Protein AF-T1EC90-F1 (afdb_monomer_lite)

Sequence (276 aa):
MIYFMTIMCMVMCISSFLGFLNCTGPAGARGPAGPSGASGPPGSRGPRGERGLCGGQLSDKQFYKIELLLNGSHFNLISAYWANKREFELQEAKFNKDIPFEYNEKFKKEFEGDLKKTDIYASLDHNEMYVMKLKYIIDTLLEVGGDDNIESAFNLLKVLKLSGGLVRSVIIAVDNNACGLLLLTEGDVNKLSLLISNMLFVRGDLIGHIQAVLDEAAGFDKKDIVKIKGKLKLITAKGGRIHNKIAKKSGNKSLQSLCDSINRIIEKTLIWSRFL

Structure (mmCIF, N/CA/C/O backbone):
data_AF-T1EC90-F1
#
_entry.id   AF-T1EC90-F1
#
loop_
_atom_site.group_PDB
_atom_site.id
_atom_site.type_symbol
_atom_site.label_atom_id
_atom_site.label_alt_id
_atom_site.label_comp_id
_atom_site.label_asym_id
_atom_site.label_entity_id
_atom_site.label_seq_id
_atom_site.pdbx_PDB_ins_code
_atom_site.Cartn_x
_atom_site.Cartn_y
_atom_site.Cartn_z
_atom_site.occupancy
_atom_site.B_iso_or_equiv
_atom_site.auth_seq_id
_atom_site.auth_comp_id
_atom_site.auth_asym_id
_atom_site.auth_atom_id
_atom_site.pdbx_PDB_model_num
ATOM 1 N N . MET A 1 1 ? 50.974 71.921 34.908 1.00 57.66 1 MET A N 1
ATOM 2 C CA . MET A 1 1 ? 50.237 72.950 34.133 1.00 57.66 1 MET A CA 1
ATOM 3 C C . MET A 1 1 ? 51.028 74.234 33.837 1.00 57.66 1 MET A C 1
ATOM 5 O O . MET A 1 1 ? 50.462 75.147 33.263 1.00 57.66 1 MET A O 1
ATOM 9 N N . ILE A 1 2 ? 52.340 74.289 34.105 1.00 50.53 2 ILE A N 1
ATOM 10 C CA . ILE A 1 2 ? 53.230 75.406 33.706 1.00 50.53 2 ILE A CA 1
ATOM 11 C C . ILE A 1 2 ? 54.134 75.010 32.511 1.00 50.53 2 ILE A C 1
ATOM 13 O O . ILE A 1 2 ? 54.803 75.839 31.914 1.00 50.53 2 ILE A O 1
ATOM 17 N N . TYR A 1 3 ? 54.083 73.743 32.085 1.00 45.44 3 TYR A N 1
ATOM 18 C CA . TYR A 1 3 ? 54.888 73.200 30.983 1.00 45.44 3 TYR A CA 1
ATOM 19 C C . TYR A 1 3 ? 54.198 73.242 29.604 1.00 45.44 3 TYR A C 1
ATOM 21 O O . TYR A 1 3 ? 54.848 73.020 28.592 1.00 45.44 3 TYR A O 1
ATOM 29 N N . PHE A 1 4 ? 52.889 73.517 29.542 1.00 46.03 4 PHE A N 1
ATOM 30 C CA . PHE A 1 4 ? 52.102 73.398 28.301 1.00 46.03 4 PHE A CA 1
ATOM 31 C C . PHE A 1 4 ? 51.774 74.750 27.639 1.00 46.03 4 PHE A C 1
ATOM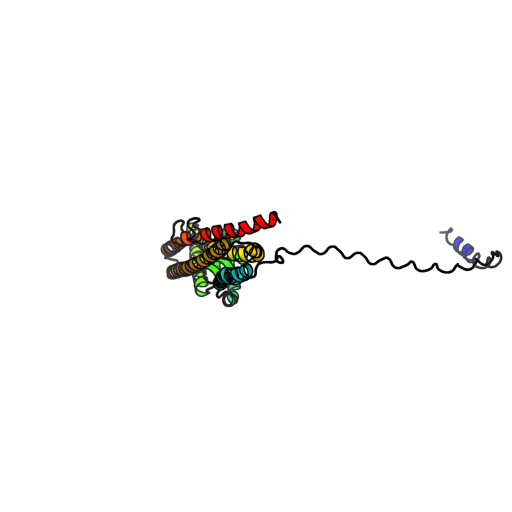 33 O O . PHE A 1 4 ? 51.482 74.792 26.451 1.00 46.03 4 PHE A O 1
ATOM 40 N N . MET A 1 5 ? 51.872 75.870 28.366 1.00 55.75 5 MET A N 1
ATOM 41 C CA . MET A 1 5 ? 51.508 77.201 27.846 1.00 55.75 5 MET A CA 1
ATOM 42 C C . MET A 1 5 ? 52.715 78.013 27.342 1.00 55.75 5 MET A C 1
ATOM 44 O O . MET A 1 5 ? 52.557 78.912 26.525 1.00 55.75 5 MET A O 1
ATOM 48 N N . THR A 1 6 ? 53.935 77.649 27.746 1.00 53.31 6 THR A N 1
ATOM 49 C CA . THR A 1 6 ? 55.182 78.294 27.290 1.00 53.31 6 THR A CA 1
ATOM 50 C C . THR A 1 6 ? 55.728 77.669 25.998 1.00 53.31 6 THR A C 1
ATOM 52 O O . THR A 1 6 ? 56.393 78.344 25.219 1.00 53.31 6 THR A O 1
ATOM 55 N N . ILE A 1 7 ? 55.389 76.402 25.718 1.00 49.25 7 ILE A N 1
ATOM 56 C CA . ILE A 1 7 ? 55.771 75.698 24.478 1.00 49.25 7 ILE A CA 1
ATOM 57 C C . ILE A 1 7 ? 54.920 76.173 23.290 1.00 49.25 7 ILE A C 1
ATOM 59 O O . ILE A 1 7 ? 55.428 76.321 22.182 1.00 49.25 7 ILE A O 1
ATOM 63 N N . MET A 1 8 ? 53.649 76.511 23.522 1.00 54.03 8 MET A N 1
ATOM 64 C CA . MET A 1 8 ? 52.735 76.922 22.449 1.00 54.03 8 MET A CA 1
ATOM 65 C C . MET A 1 8 ? 53.047 78.317 21.875 1.00 54.03 8 MET A C 1
ATOM 67 O O . MET A 1 8 ? 52.774 78.559 20.704 1.00 54.03 8 MET A O 1
ATOM 71 N N . CYS A 1 9 ? 53.712 79.203 22.630 1.00 53.50 9 CYS A N 1
ATOM 72 C CA . CYS A 1 9 ? 54.139 80.518 22.127 1.00 53.50 9 CYS A CA 1
ATOM 73 C C . CYS A 1 9 ? 55.519 80.513 21.442 1.00 53.50 9 CYS A C 1
ATOM 75 O O . CYS A 1 9 ? 55.771 81.361 20.591 1.00 53.50 9 CYS A O 1
ATOM 77 N N . MET A 1 10 ? 56.402 79.551 21.739 1.00 55.88 10 MET A N 1
ATOM 78 C CA . MET A 1 10 ? 57.700 79.429 21.050 1.00 55.88 10 MET A CA 1
ATOM 79 C C . MET A 1 10 ? 57.588 78.686 19.705 1.00 55.88 10 MET A C 1
ATOM 81 O O . MET A 1 10 ? 58.393 78.902 18.802 1.00 55.88 10 MET A O 1
ATOM 85 N N . VAL A 1 11 ? 56.545 77.867 19.537 1.00 53.59 11 VAL A N 1
ATOM 86 C CA . VAL A 1 11 ? 56.245 77.126 18.298 1.00 53.59 11 VAL A CA 1
ATOM 87 C C . VAL A 1 11 ? 55.474 77.981 17.271 1.00 53.59 11 VAL A C 1
ATOM 89 O O . VAL A 1 11 ? 55.522 77.702 16.074 1.00 53.59 11 VAL A O 1
ATOM 92 N N . MET A 1 12 ? 54.847 79.086 17.691 1.00 56.69 12 MET A N 1
ATOM 93 C CA . MET A 1 12 ? 54.126 80.010 16.795 1.00 56.69 12 MET A CA 1
ATOM 94 C C . MET A 1 12 ? 54.981 81.139 16.183 1.00 56.69 12 MET A C 1
ATOM 96 O O . MET A 1 12 ? 54.505 81.821 15.282 1.00 56.69 12 MET A O 1
ATOM 100 N N . CYS A 1 13 ? 56.237 81.326 16.612 1.00 48.34 13 CYS A N 1
ATOM 101 C CA . CYS A 1 13 ? 57.135 82.360 16.061 1.00 48.34 13 CYS A CA 1
ATOM 102 C C . CYS A 1 13 ? 58.286 81.807 15.199 1.00 48.34 13 CYS A C 1
ATOM 104 O O . CYS A 1 13 ? 58.945 82.568 14.495 1.00 48.34 13 CYS A O 1
ATOM 106 N N . ILE A 1 14 ? 58.508 80.488 15.193 1.00 52.56 14 ILE A N 1
ATOM 107 C CA . ILE A 1 14 ? 59.472 79.820 14.293 1.00 52.56 14 ILE A CA 1
ATOM 108 C C . ILE A 1 14 ? 58.826 79.515 12.919 1.00 52.56 14 ILE A C 1
ATOM 110 O O . ILE A 1 14 ? 59.517 79.263 11.936 1.00 52.56 14 ILE A O 1
ATOM 114 N N . SER A 1 15 ? 57.499 79.644 12.813 1.00 52.50 15 SER A N 1
ATOM 115 C CA . SER A 1 15 ? 56.684 79.383 11.617 1.00 52.50 15 SER A CA 1
ATOM 116 C C . SER A 1 15 ? 56.649 80.506 10.567 1.00 52.50 15 SER A C 1
ATOM 118 O O . SER A 1 15 ? 55.970 80.339 9.558 1.00 52.50 15 SER A O 1
ATOM 120 N N . SER A 1 16 ? 57.414 81.597 10.720 1.00 53.50 16 SER A N 1
ATOM 121 C CA . SER A 1 16 ? 57.347 82.729 9.770 1.00 53.50 16 SER A CA 1
ATOM 122 C C . SER A 1 16 ? 58.688 83.289 9.272 1.00 53.50 16 SER A C 1
ATOM 124 O O . SER A 1 16 ? 58.667 84.280 8.548 1.00 53.50 16 SER A O 1
ATOM 126 N N . PHE A 1 17 ? 59.850 82.696 9.595 1.00 46.88 17 PHE A N 1
ATOM 127 C CA . PHE A 1 17 ? 61.151 83.292 9.211 1.00 46.88 17 PHE A CA 1
ATOM 128 C C . PHE A 1 17 ? 62.229 82.357 8.626 1.00 46.88 17 PHE A C 1
ATOM 130 O O . PHE A 1 17 ? 63.318 82.829 8.318 1.00 46.88 17 PHE A O 1
ATOM 137 N N . LEU A 1 18 ? 61.941 81.076 8.359 1.00 44.00 18 LEU A N 1
ATOM 138 C CA . LEU A 1 18 ? 62.824 80.200 7.556 1.00 44.00 18 LEU A CA 1
ATOM 139 C C . LEU A 1 18 ? 62.278 79.973 6.131 1.00 44.00 18 LEU A C 1
ATOM 141 O O . LEU A 1 18 ? 62.328 78.879 5.577 1.00 44.00 18 LEU A O 1
ATOM 145 N N . GLY A 1 19 ? 61.726 81.039 5.546 1.00 55.31 19 GLY A N 1
ATOM 146 C CA . GLY A 1 19 ? 61.217 81.084 4.173 1.00 55.31 19 GLY A CA 1
ATOM 147 C C . GLY A 1 19 ? 62.256 81.438 3.103 1.00 55.31 19 GLY A C 1
ATOM 148 O O . GLY A 1 19 ? 61.896 81.496 1.936 1.00 55.31 19 GLY A O 1
ATOM 149 N N . PHE A 1 20 ? 63.527 81.672 3.438 1.00 50.09 20 PHE A N 1
ATOM 150 C CA . PHE A 1 20 ? 64.560 81.991 2.448 1.00 50.09 20 PHE A CA 1
ATOM 151 C C . PHE A 1 20 ? 65.919 81.439 2.895 1.00 50.09 20 PHE A C 1
ATOM 153 O O . PHE A 1 20 ? 66.342 81.738 4.005 1.00 50.09 20 PHE A O 1
ATOM 160 N N . LEU A 1 21 ? 66.593 80.706 1.993 1.00 44.06 21 LEU A N 1
ATOM 161 C CA . LEU A 1 21 ? 67.972 80.163 2.045 1.00 44.06 21 LEU A CA 1
ATOM 162 C C . LEU A 1 21 ? 68.093 78.649 2.306 1.00 44.06 21 LEU A C 1
ATOM 164 O O . LEU A 1 21 ? 68.551 78.218 3.357 1.00 44.06 21 LEU A O 1
ATOM 168 N N . ASN A 1 22 ? 67.768 77.842 1.290 1.00 39.97 22 ASN A N 1
ATOM 169 C CA . ASN A 1 22 ? 68.692 76.801 0.815 1.00 39.97 22 ASN A CA 1
ATOM 170 C C . ASN A 1 22 ? 68.273 76.291 -0.572 1.00 39.97 22 ASN A C 1
ATOM 172 O O . ASN A 1 22 ? 67.450 75.391 -0.721 1.00 39.97 22 ASN A O 1
ATOM 176 N N . CYS A 1 23 ? 68.865 76.904 -1.598 1.00 45.94 23 CYS A N 1
ATOM 177 C CA . CYS A 1 23 ? 68.823 76.454 -2.982 1.00 45.94 23 CYS A CA 1
ATOM 178 C C . CYS A 1 23 ? 69.345 75.014 -3.103 1.00 45.94 23 CYS A C 1
ATOM 180 O O . CYS A 1 23 ? 70.505 74.738 -2.813 1.00 45.94 23 CYS A O 1
ATOM 182 N N . THR A 1 24 ? 68.512 74.114 -3.616 1.00 47.97 24 THR A N 1
ATOM 183 C CA . THR A 1 24 ? 68.941 72.877 -4.284 1.00 47.97 24 THR A CA 1
ATOM 184 C C . THR A 1 24 ? 68.250 72.848 -5.646 1.00 47.97 24 THR A C 1
ATOM 186 O O . THR A 1 24 ? 67.077 73.201 -5.751 1.00 47.97 24 THR A O 1
ATOM 189 N N . GLY A 1 25 ? 69.015 72.563 -6.704 1.00 49.66 25 GLY A N 1
ATOM 190 C CA . GLY A 1 25 ? 68.590 72.734 -8.098 1.00 49.66 25 GLY A CA 1
ATOM 191 C C . GLY A 1 25 ? 67.354 71.908 -8.481 1.00 49.66 25 GLY A C 1
ATOM 192 O O . GLY A 1 25 ? 66.998 70.968 -7.768 1.00 49.66 25 GLY A O 1
ATOM 193 N N . PRO A 1 26 ? 66.687 72.243 -9.601 1.00 55.72 26 PRO A N 1
ATOM 194 C CA . PRO A 1 26 ? 65.496 71.527 -10.038 1.00 55.72 26 PRO A CA 1
ATOM 195 C C . PRO A 1 26 ? 65.798 70.033 -10.182 1.00 55.72 26 PRO A C 1
ATOM 197 O O . PRO A 1 26 ? 66.770 69.642 -10.830 1.00 55.72 26 PRO A O 1
ATOM 200 N N . ALA A 1 27 ? 64.952 69.196 -9.579 1.00 49.91 27 ALA A N 1
ATOM 201 C CA . ALA A 1 27 ? 64.960 67.766 -9.840 1.00 49.91 27 ALA A CA 1
ATOM 202 C C . ALA A 1 27 ? 64.748 67.541 -11.346 1.00 49.91 27 ALA A C 1
ATOM 204 O O . ALA A 1 27 ? 63.852 68.139 -11.946 1.00 49.91 27 ALA A O 1
ATOM 205 N N . GLY A 1 28 ? 65.594 66.707 -11.957 1.00 53.69 28 GLY A N 1
ATOM 206 C CA . GLY A 1 28 ? 65.493 66.373 -13.376 1.00 53.69 28 GLY A CA 1
ATOM 207 C C . GLY A 1 28 ? 64.098 65.858 -13.736 1.00 53.69 28 GLY A C 1
ATOM 208 O O . GLY A 1 28 ? 63.433 65.215 -12.921 1.00 53.69 28 GLY A O 1
ATOM 209 N N . ALA A 1 29 ? 63.647 66.161 -14.955 1.00 54.62 29 ALA A N 1
ATOM 210 C CA . ALA A 1 29 ? 62.349 65.726 -15.456 1.00 54.62 29 ALA A CA 1
ATOM 211 C C . ALA A 1 29 ? 62.152 64.216 -15.235 1.00 54.62 29 ALA A C 1
ATOM 213 O O . ALA A 1 29 ? 63.042 63.409 -15.515 1.00 54.62 29 ALA A O 1
ATOM 214 N N . ARG A 1 30 ? 60.973 63.830 -14.736 1.00 56.91 30 ARG A N 1
ATOM 215 C CA . ARG A 1 30 ? 60.578 62.423 -14.619 1.00 56.91 30 ARG A CA 1
ATOM 216 C C . ARG A 1 30 ? 60.672 61.788 -16.009 1.00 56.91 30 ARG A C 1
ATOM 218 O O . ARG A 1 30 ? 60.047 62.287 -16.942 1.00 56.91 30 ARG A O 1
ATOM 225 N N . GLY A 1 31 ? 61.456 60.716 -16.145 1.00 65.19 31 GLY A N 1
ATOM 226 C CA . GLY A 1 31 ? 61.563 59.978 -17.405 1.00 65.19 31 GLY A CA 1
ATOM 227 C C . GLY A 1 31 ? 60.181 59.529 -17.908 1.00 65.19 31 GLY A C 1
ATOM 228 O O . GLY A 1 31 ? 59.275 59.339 -17.087 1.00 65.19 31 GLY A O 1
ATOM 229 N N . PRO A 1 32 ? 59.990 59.383 -19.233 1.00 67.94 32 PRO A N 1
ATOM 230 C CA . PRO A 1 32 ? 58.710 58.970 -19.799 1.00 67.94 32 PRO A CA 1
ATOM 231 C C . PRO A 1 32 ? 58.249 57.648 -19.176 1.00 67.94 32 PRO A C 1
ATOM 233 O O . PRO A 1 32 ? 59.065 56.786 -18.842 1.00 67.94 32 PRO A O 1
ATOM 236 N N . ALA A 1 33 ? 56.935 57.494 -19.001 1.00 64.06 33 ALA A N 1
ATOM 237 C CA . ALA A 1 33 ? 56.364 56.230 -18.553 1.00 64.06 33 ALA A CA 1
ATOM 238 C C . ALA A 1 33 ? 56.808 55.107 -19.506 1.00 64.06 33 ALA A C 1
ATOM 240 O O . ALA A 1 33 ? 56.728 55.263 -20.725 1.00 64.06 33 ALA A O 1
ATOM 241 N N . GLY A 1 34 ? 57.300 53.995 -18.950 1.00 69.25 34 GLY A N 1
ATOM 242 C CA . GLY A 1 34 ? 57.658 52.825 -19.750 1.00 69.25 34 GLY A CA 1
ATOM 243 C C . GLY A 1 34 ? 56.447 52.317 -20.546 1.00 69.25 34 GLY A C 1
ATOM 244 O O . GLY A 1 34 ? 55.313 52.475 -20.083 1.00 69.25 34 GLY A O 1
ATOM 245 N N . PRO A 1 35 ? 56.654 51.732 -21.738 1.00 70.06 35 PRO A N 1
ATOM 246 C CA . PRO A 1 35 ? 55.559 51.227 -22.558 1.00 70.06 35 PRO A CA 1
ATOM 247 C C . PRO A 1 35 ? 54.737 50.188 -21.784 1.00 70.06 35 PRO A C 1
ATOM 249 O O . PRO A 1 35 ? 55.284 49.396 -21.014 1.00 70.06 35 PRO A O 1
ATOM 252 N N . SER A 1 36 ? 53.417 50.192 -21.984 1.00 68.88 36 SER A N 1
ATOM 253 C CA . SER A 1 36 ? 52.530 49.181 -21.406 1.00 68.88 36 SER A CA 1
ATOM 254 C C . SER A 1 36 ? 52.994 47.781 -21.818 1.00 68.88 36 SER A C 1
ATOM 256 O O . SER A 1 36 ? 53.255 47.533 -22.995 1.00 68.88 36 SER A O 1
ATOM 258 N N . GLY A 1 37 ? 53.108 46.869 -20.847 1.00 69.31 37 GLY A N 1
ATOM 259 C CA . GLY A 1 37 ? 53.470 45.478 -21.117 1.00 69.31 37 GLY A CA 1
ATOM 260 C C . GLY A 1 37 ? 52.480 44.828 -22.085 1.00 69.31 37 GLY A C 1
ATOM 261 O O . GLY A 1 37 ? 51.276 45.074 -22.000 1.00 69.31 37 GLY A O 1
ATOM 262 N N . ALA A 1 38 ? 52.990 44.019 -23.016 1.00 67.06 38 ALA A N 1
ATOM 263 C CA . ALA A 1 38 ? 52.163 43.308 -23.985 1.00 67.06 38 ALA A CA 1
ATOM 264 C C . ALA A 1 38 ? 51.107 42.443 -23.275 1.00 67.06 38 ALA A C 1
ATOM 266 O O . ALA A 1 38 ? 51.391 41.814 -22.253 1.00 67.06 38 ALA A O 1
ATOM 267 N N . SER A 1 39 ? 49.888 42.415 -23.816 1.00 70.88 39 SER A N 1
ATOM 268 C CA . SER A 1 39 ? 48.811 41.562 -23.312 1.00 70.88 39 SER A CA 1
ATOM 269 C C . SER A 1 39 ? 49.271 40.101 -23.272 1.00 70.88 39 SER A C 1
ATOM 271 O O . SER A 1 39 ? 49.851 39.608 -24.240 1.00 70.88 39 SER A O 1
ATOM 273 N N . GLY A 1 40 ? 49.028 39.413 -22.152 1.00 69.44 40 GLY A N 1
ATOM 274 C CA . GLY A 1 40 ? 49.365 37.994 -22.020 1.00 69.44 40 GLY A CA 1
ATOM 275 C C . GLY A 1 40 ? 48.656 37.143 -23.084 1.00 69.44 40 GLY A C 1
ATOM 276 O O . GLY A 1 40 ? 47.576 37.524 -23.547 1.00 69.44 40 GLY A O 1
ATOM 277 N N . PRO A 1 41 ? 49.238 36.004 -23.498 1.00 67.25 41 PRO A N 1
ATOM 278 C CA . PRO A 1 41 ? 48.619 35.139 -24.494 1.00 67.25 41 PRO A CA 1
ATOM 279 C C . PRO A 1 41 ? 47.242 34.645 -24.011 1.00 67.25 41 PRO A C 1
ATOM 281 O O . PRO A 1 41 ? 47.049 34.456 -22.805 1.00 67.25 41 PRO A O 1
ATOM 284 N N . PRO A 1 42 ? 46.279 34.409 -24.923 1.00 71.88 42 PRO A N 1
ATOM 285 C CA . PRO A 1 42 ? 44.993 33.821 -24.567 1.00 71.88 42 PRO A CA 1
ATOM 286 C C . PRO A 1 42 ? 45.187 32.501 -23.812 1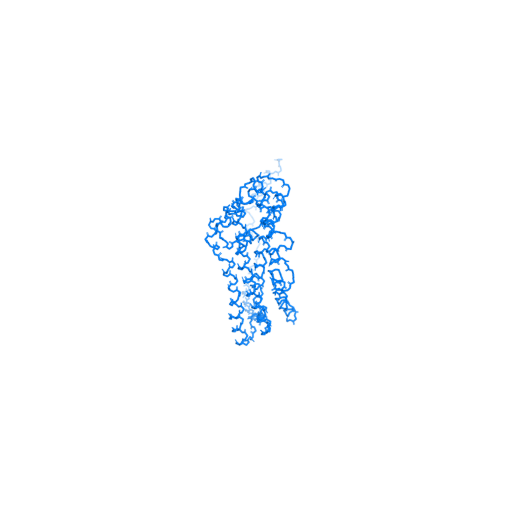.00 71.88 42 PRO A C 1
ATOM 288 O O . PRO A 1 42 ? 45.957 31.643 -24.248 1.00 71.88 42 PRO A O 1
ATOM 291 N N . GLY A 1 43 ? 44.487 32.331 -22.687 1.00 64.31 43 GLY A N 1
ATOM 292 C CA . GLY A 1 43 ? 44.531 31.088 -21.916 1.00 64.31 43 GLY A CA 1
ATOM 293 C C . GLY A 1 43 ? 44.104 29.889 -22.768 1.00 64.31 43 GLY A C 1
ATOM 294 O O . GLY A 1 43 ? 43.158 29.977 -23.553 1.00 64.31 43 GLY A O 1
ATOM 295 N N . SER A 1 44 ? 44.799 28.759 -22.623 1.00 64.88 44 SER A N 1
ATOM 296 C CA . SER A 1 44 ? 44.437 27.513 -23.303 1.00 64.88 44 SER A CA 1
ATOM 297 C C . SER A 1 44 ? 42.994 27.125 -22.980 1.00 64.88 44 SER A C 1
ATOM 299 O O . SER A 1 44 ? 42.588 27.142 -21.816 1.00 64.88 44 SER A O 1
ATOM 301 N N . ARG A 1 45 ? 42.223 26.737 -24.001 1.00 69.00 45 ARG A N 1
ATOM 302 C CA . ARG A 1 45 ? 40.876 26.184 -23.820 1.00 69.00 45 ARG A CA 1
ATOM 303 C C . ARG A 1 45 ? 40.965 24.990 -22.862 1.00 69.00 45 ARG A C 1
ATOM 305 O O . ARG A 1 45 ? 41.770 24.092 -23.097 1.00 69.00 45 ARG A O 1
ATOM 312 N N . GLY A 1 46 ? 40.169 24.999 -21.789 1.00 59.91 46 GLY A N 1
ATOM 313 C CA . GLY A 1 46 ? 40.126 23.887 -20.835 1.00 59.91 46 GLY A CA 1
ATOM 314 C C . GLY A 1 46 ? 39.808 22.555 -21.533 1.00 59.91 46 GLY A C 1
ATOM 315 O O . GLY A 1 46 ? 39.212 22.567 -22.619 1.00 59.91 46 GLY A O 1
ATOM 316 N N . PRO A 1 47 ? 40.203 21.408 -20.950 1.00 64.50 47 PRO A N 1
ATOM 317 C CA . PRO A 1 47 ? 39.884 20.105 -21.517 1.00 64.50 47 PRO A CA 1
ATOM 318 C C . PRO A 1 47 ? 38.375 19.990 -21.750 1.00 64.50 47 PRO A C 1
ATOM 320 O O . PRO A 1 47 ? 37.561 20.504 -20.979 1.00 64.50 47 PRO A O 1
ATOM 323 N N . ARG A 1 48 ? 37.993 19.335 -22.851 1.00 63.69 48 ARG A N 1
ATOM 324 C CA . ARG A 1 48 ? 36.589 19.017 -23.122 1.00 63.69 48 ARG A CA 1
ATOM 325 C C . ARG A 1 48 ? 36.059 18.217 -21.930 1.00 63.69 48 ARG A C 1
ATOM 327 O O . ARG A 1 48 ? 36.667 17.211 -21.581 1.00 63.69 48 ARG A O 1
ATOM 334 N N . GLY A 1 49 ? 34.958 18.669 -21.326 1.00 53.97 49 GLY A N 1
ATOM 335 C CA . GLY A 1 49 ? 34.311 17.934 -20.239 1.00 53.97 49 GLY A CA 1
ATOM 336 C C . GLY A 1 49 ? 34.020 16.492 -20.657 1.00 53.97 49 GLY A C 1
ATOM 337 O O . GLY A 1 49 ? 33.700 16.238 -21.825 1.00 53.97 49 GLY A O 1
ATOM 338 N N . GLU A 1 50 ? 34.172 15.555 -19.724 1.00 46.06 50 GLU A N 1
ATOM 339 C CA . GLU A 1 50 ? 33.841 14.150 -19.950 1.00 46.06 50 GLU A CA 1
ATOM 340 C C . GLU A 1 50 ? 32.401 14.021 -20.470 1.00 46.06 50 GLU A C 1
ATOM 342 O O . GLU A 1 50 ? 31.494 14.752 -20.061 1.00 46.06 50 GLU A O 1
ATOM 347 N N . ARG A 1 51 ? 32.182 13.112 -21.427 1.00 49.91 51 ARG A N 1
ATOM 348 C CA . ARG A 1 51 ? 30.830 12.803 -21.910 1.00 49.91 51 ARG A CA 1
ATOM 349 C C . ARG A 1 51 ? 30.035 12.231 -20.736 1.00 49.91 51 ARG A C 1
ATOM 351 O O . ARG A 1 51 ? 30.458 11.240 -20.154 1.00 49.91 51 ARG A O 1
ATOM 358 N N . GLY A 1 52 ? 28.875 12.811 -20.427 1.00 47.69 52 GLY A N 1
ATOM 359 C CA . GLY A 1 52 ? 27.953 12.207 -19.464 1.00 47.69 52 GLY A CA 1
ATOM 360 C C . GLY A 1 52 ? 27.539 10.799 -19.910 1.00 47.69 52 GLY A C 1
ATOM 361 O O . GLY A 1 52 ? 27.372 10.557 -21.107 1.00 47.69 52 GLY A O 1
ATOM 362 N N . LEU A 1 53 ? 27.350 9.884 -18.954 1.00 51.50 53 LEU A N 1
ATOM 363 C CA . LEU A 1 53 ? 26.970 8.476 -19.179 1.00 51.50 53 LEU A CA 1
ATOM 364 C C . LEU A 1 53 ? 25.759 8.295 -20.118 1.00 51.50 53 LEU A C 1
ATOM 366 O O . LEU A 1 53 ? 25.686 7.302 -20.832 1.00 51.50 53 LEU A O 1
ATOM 370 N N . CYS A 1 54 ? 24.845 9.271 -20.182 1.00 55.22 54 CYS A N 1
ATOM 371 C CA . CYS A 1 54 ? 23.658 9.225 -21.045 1.00 55.22 54 CYS A CA 1
ATOM 372 C C . CYS A 1 54 ? 23.902 9.779 -22.477 1.00 55.22 54 CYS A C 1
ATOM 374 O O . CYS A 1 54 ? 22.951 9.982 -23.222 1.00 55.22 54 CYS A O 1
ATOM 376 N N . GLY A 1 55 ? 25.158 10.045 -22.871 1.00 47.09 55 GLY A N 1
ATOM 377 C CA . GLY A 1 55 ? 25.555 10.583 -24.186 1.00 47.09 55 GLY A CA 1
ATOM 378 C C . GLY A 1 55 ? 26.390 9.633 -25.061 1.00 47.09 55 GLY A C 1
ATOM 379 O O . GLY A 1 55 ? 27.038 10.081 -26.012 1.00 47.09 55 GLY A O 1
ATOM 380 N N . GLY A 1 56 ? 26.447 8.342 -24.718 1.00 56.12 56 GLY A N 1
ATOM 381 C CA . GLY A 1 56 ? 27.030 7.304 -25.576 1.00 56.12 56 GLY A CA 1
ATOM 382 C C . GLY A 1 56 ? 26.107 6.964 -26.751 1.00 56.12 56 GLY A C 1
ATOM 383 O O . GLY A 1 56 ? 24.892 7.073 -26.620 1.00 56.12 56 GLY A O 1
ATOM 384 N N . GLN A 1 57 ? 26.672 6.561 -27.897 1.00 54.59 57 GLN A N 1
ATOM 385 C CA . GLN A 1 57 ? 25.914 6.087 -29.067 1.00 54.59 57 GLN A CA 1
ATOM 386 C C . GLN A 1 57 ? 25.128 4.815 -28.709 1.00 54.59 57 GLN A C 1
ATOM 388 O O . GLN A 1 57 ? 25.610 3.699 -28.888 1.00 54.59 57 GLN A O 1
ATOM 393 N N . LEU A 1 58 ? 23.921 4.988 -28.174 1.00 58.28 58 LEU A N 1
ATOM 394 C CA . LEU A 1 58 ? 22.917 3.935 -28.099 1.00 58.28 58 LEU A CA 1
ATOM 395 C C . LEU A 1 58 ? 22.464 3.626 -29.523 1.00 58.28 58 LEU A C 1
ATOM 397 O O . LEU A 1 58 ? 22.286 4.532 -30.335 1.00 58.28 58 LEU A O 1
ATOM 401 N N . SER A 1 59 ? 22.281 2.346 -29.840 1.00 63.03 59 SER A N 1
ATOM 402 C CA . SER A 1 59 ? 21.631 1.996 -31.106 1.00 63.03 59 SER A CA 1
ATOM 403 C C . SER A 1 59 ? 20.170 2.460 -31.080 1.00 63.03 59 SER A C 1
ATOM 405 O O . SER A 1 59 ? 19.512 2.332 -30.044 1.00 63.03 59 SER A O 1
ATOM 407 N N . ASP A 1 60 ? 19.626 2.910 -32.214 1.00 65.38 60 ASP A N 1
ATOM 408 C CA . ASP A 1 60 ? 18.209 3.307 -32.334 1.00 65.38 60 ASP A CA 1
ATOM 409 C C . ASP A 1 60 ? 17.253 2.212 -31.814 1.00 65.38 60 ASP A C 1
ATOM 411 O O . ASP A 1 60 ? 16.210 2.486 -31.220 1.00 65.38 60 ASP A O 1
ATOM 415 N N . LYS A 1 61 ? 17.663 0.942 -31.948 1.00 62.72 61 LYS A N 1
ATOM 416 C CA . LYS A 1 61 ? 16.942 -0.236 -31.449 1.00 62.72 61 LYS A CA 1
ATOM 417 C C . LYS A 1 61 ? 16.892 -0.327 -29.914 1.00 62.72 61 LYS A C 1
ATOM 419 O O . LYS A 1 61 ? 15.892 -0.799 -29.373 1.00 62.72 61 LYS A O 1
ATOM 424 N N . GLN A 1 62 ? 17.946 0.087 -29.207 1.00 62.81 62 GLN A N 1
ATOM 425 C CA . GLN A 1 62 ? 17.974 0.113 -27.736 1.00 62.81 62 GLN A CA 1
ATOM 426 C C . GLN A 1 62 ? 17.108 1.245 -27.182 1.00 62.81 62 GLN A C 1
ATOM 428 O O . GLN A 1 62 ? 16.351 1.027 -26.236 1.00 62.81 62 GLN A O 1
ATOM 433 N N . PHE A 1 63 ? 17.174 2.419 -27.812 1.00 66.62 63 PHE A N 1
ATOM 434 C CA . PHE A 1 63 ? 16.407 3.596 -27.414 1.00 66.62 63 PHE A CA 1
ATOM 435 C C . PHE A 1 63 ? 14.893 3.357 -27.548 1.00 66.62 63 PHE A C 1
ATOM 437 O O . PHE A 1 63 ? 14.161 3.424 -26.560 1.00 66.62 63 PHE A O 1
ATOM 444 N N . TYR A 1 64 ? 14.443 2.918 -28.730 1.00 64.06 64 TYR A N 1
ATOM 445 C CA . TYR A 1 64 ? 13.028 2.663 -29.034 1.00 64.06 64 TYR A CA 1
ATOM 446 C C . TYR A 1 64 ? 12.370 1.635 -28.094 1.00 64.06 64 TYR A C 1
ATOM 448 O O . TYR A 1 64 ? 11.190 1.726 -27.761 1.00 64.06 64 TYR A O 1
ATOM 456 N N . LYS A 1 65 ? 13.129 0.636 -27.628 1.00 62.44 65 LYS A N 1
ATOM 457 C CA . LYS A 1 65 ? 12.586 -0.468 -26.828 1.00 62.44 65 LYS A CA 1
ATOM 458 C C . LYS A 1 65 ? 12.353 -0.103 -25.359 1.00 62.44 65 LYS A C 1
ATOM 460 O O . LYS A 1 65 ? 11.351 -0.528 -24.780 1.00 62.44 65 LYS A O 1
ATOM 465 N N . ILE A 1 66 ? 13.260 0.662 -24.756 1.00 67.12 66 ILE A N 1
ATOM 466 C CA . ILE A 1 66 ? 13.093 1.169 -23.386 1.00 67.12 66 ILE A CA 1
ATOM 467 C C . ILE A 1 66 ? 11.970 2.201 -23.355 1.00 67.12 66 ILE A C 1
ATOM 469 O O . ILE A 1 66 ? 11.121 2.157 -22.463 1.00 67.12 66 ILE A O 1
ATOM 473 N N . GLU A 1 67 ? 11.911 3.043 -24.386 1.00 66.81 67 GLU A N 1
ATOM 474 C CA . GLU A 1 67 ? 10.918 4.102 -24.495 1.00 66.81 67 GLU A CA 1
ATOM 475 C C . GLU A 1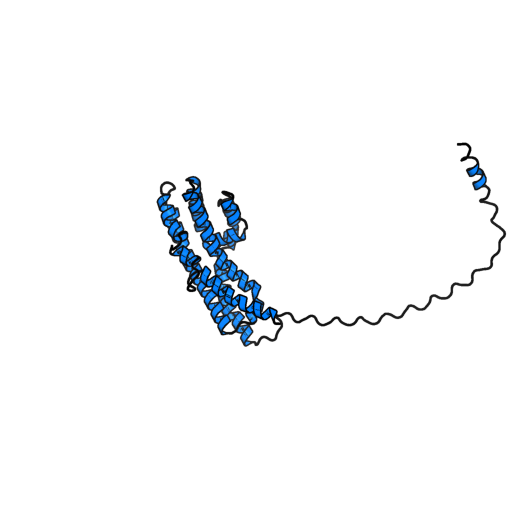 67 ? 9.483 3.598 -24.690 1.00 66.81 67 GLU A C 1
ATOM 477 O O . GLU A 1 67 ? 8.543 4.258 -24.259 1.00 66.81 67 GLU A O 1
ATOM 482 N N . LEU A 1 68 ? 9.289 2.407 -25.264 1.00 67.88 68 LEU A N 1
ATOM 483 C CA . LEU A 1 68 ? 7.949 1.839 -25.441 1.00 67.88 68 LEU A CA 1
ATOM 484 C C . LEU A 1 68 ? 7.569 0.814 -24.370 1.00 67.88 68 LEU A C 1
ATOM 486 O O . LEU A 1 68 ? 6.508 0.932 -23.759 1.00 67.88 68 LEU A O 1
ATOM 490 N N . LEU A 1 69 ? 8.402 -0.203 -24.122 1.00 72.19 69 LEU A N 1
ATOM 491 C CA . LEU A 1 69 ? 8.007 -1.331 -23.266 1.00 72.19 69 LEU A CA 1
ATOM 492 C C . LEU A 1 69 ? 8.164 -1.015 -21.779 1.00 72.19 69 LEU A C 1
ATOM 494 O O . LEU A 1 69 ? 7.231 -1.196 -20.991 1.00 72.19 69 LEU A O 1
ATOM 498 N N . LEU A 1 70 ? 9.349 -0.552 -21.383 1.00 80.12 70 LEU A N 1
ATOM 499 C CA . LEU A 1 70 ? 9.628 -0.273 -19.981 1.00 80.12 70 LEU A CA 1
ATOM 500 C C . LEU A 1 70 ? 8.878 0.978 -19.531 1.00 80.12 70 LEU A C 1
ATOM 502 O O . LEU A 1 70 ? 8.109 0.899 -18.571 1.00 80.12 70 LEU A O 1
ATOM 506 N N . ASN A 1 71 ? 9.007 2.074 -20.282 1.00 82.56 71 ASN A N 1
ATOM 507 C CA . ASN A 1 71 ? 8.294 3.315 -19.996 1.00 82.56 71 ASN A CA 1
ATOM 508 C C . ASN A 1 71 ? 6.776 3.122 -20.018 1.00 82.56 71 ASN A C 1
ATOM 510 O O . ASN A 1 71 ? 6.115 3.664 -19.145 1.00 82.56 71 ASN A O 1
ATOM 514 N N . GLY A 1 72 ? 6.214 2.306 -20.919 1.00 87.88 72 GLY A N 1
ATOM 515 C CA . GLY A 1 72 ? 4.777 2.013 -20.917 1.00 87.88 72 GLY A CA 1
ATOM 516 C C . GLY A 1 72 ? 4.315 1.314 -19.633 1.00 87.88 72 GLY A C 1
ATOM 517 O O . GLY A 1 72 ? 3.378 1.763 -18.973 1.00 87.88 72 GLY A O 1
ATOM 518 N N . SER A 1 73 ? 5.000 0.238 -19.228 1.00 92.88 73 SER A N 1
ATOM 519 C CA . SER A 1 73 ? 4.665 -0.477 -17.984 1.00 92.88 73 SER A CA 1
ATOM 520 C C . SER A 1 73 ? 4.855 0.382 -16.727 1.00 92.88 73 SER A C 1
ATOM 522 O O . SER A 1 73 ? 4.024 0.342 -15.819 1.00 92.88 73 SER A O 1
ATOM 524 N N . HIS A 1 74 ? 5.920 1.185 -16.692 1.00 94.62 74 HIS A N 1
ATOM 525 C CA . HIS A 1 74 ? 6.244 2.090 -15.590 1.00 94.62 74 HIS A CA 1
ATOM 526 C C . HIS A 1 74 ? 5.259 3.257 -15.504 1.00 94.62 74 HIS A C 1
ATOM 528 O O . HIS A 1 74 ? 4.736 3.541 -14.429 1.00 94.62 74 HIS A O 1
ATOM 534 N N . PHE A 1 75 ? 4.918 3.860 -16.644 1.00 93.62 75 PHE A N 1
ATOM 535 C CA . PHE A 1 75 ? 3.903 4.904 -16.744 1.00 93.62 75 PHE A CA 1
ATOM 536 C C . PHE A 1 75 ? 2.560 4.415 -16.208 1.00 93.62 75 PHE A C 1
ATOM 538 O O . PHE A 1 75 ? 1.987 5.064 -15.340 1.00 93.62 75 PHE A O 1
ATOM 545 N N . ASN A 1 76 ? 2.100 3.231 -16.628 1.00 95.38 76 ASN A N 1
ATOM 546 C CA . ASN A 1 76 ? 0.850 2.663 -16.121 1.00 95.38 76 ASN A CA 1
ATOM 547 C C . ASN A 1 76 ? 0.877 2.475 -14.595 1.00 95.38 76 ASN A C 1
ATOM 549 O O . ASN A 1 76 ? -0.127 2.727 -13.928 1.00 95.38 76 ASN A O 1
ATOM 553 N N . LEU A 1 77 ? 2.017 2.058 -14.030 1.00 97.06 77 LEU A N 1
ATOM 554 C CA . LEU A 1 77 ? 2.171 1.918 -12.583 1.00 97.06 77 LEU A CA 1
ATOM 555 C C . LEU A 1 77 ? 2.117 3.275 -11.866 1.00 97.06 77 LEU A C 1
ATOM 557 O O . LEU A 1 77 ? 1.394 3.395 -10.878 1.00 97.06 77 LEU A O 1
ATOM 561 N N . ILE A 1 78 ? 2.828 4.291 -12.367 1.00 96.25 78 ILE A N 1
ATOM 562 C CA . ILE A 1 78 ? 2.803 5.662 -11.831 1.00 96.25 78 ILE A CA 1
ATOM 563 C C . ILE A 1 78 ? 1.388 6.235 -11.898 1.00 96.25 78 ILE A C 1
ATOM 565 O O . ILE A 1 78 ? 0.883 6.740 -10.895 1.00 96.25 78 ILE A O 1
ATOM 569 N N . SER A 1 79 ? 0.737 6.144 -13.059 1.00 95.44 79 SER A N 1
ATOM 570 C CA . SER A 1 79 ? -0.614 6.662 -13.270 1.00 95.44 79 SER A CA 1
ATOM 571 C C . SER A 1 79 ? -1.618 6.013 -12.327 1.00 95.44 79 SER A C 1
ATOM 573 O O . SER A 1 79 ? -2.438 6.714 -11.747 1.00 95.44 79 SER A O 1
ATOM 575 N N . ALA A 1 80 ? -1.532 4.695 -12.129 1.00 95.12 80 ALA A N 1
ATOM 576 C CA . ALA A 1 80 ? -2.392 3.993 -11.186 1.00 95.12 80 ALA A CA 1
ATOM 577 C C . ALA A 1 80 ? -2.062 4.330 -9.723 1.00 95.12 80 ALA A C 1
ATOM 579 O O . ALA A 1 80 ? -2.966 4.408 -8.899 1.00 95.12 80 ALA A O 1
ATOM 580 N N . TYR A 1 81 ? -0.785 4.517 -9.377 1.00 96.69 81 TYR A N 1
ATOM 581 C CA . TYR A 1 81 ? -0.371 4.843 -8.012 1.00 96.69 81 TYR A CA 1
ATOM 582 C C . TYR A 1 81 ? -0.880 6.219 -7.571 1.00 96.69 81 TYR A C 1
ATOM 584 O O . TYR A 1 81 ? -1.379 6.358 -6.459 1.00 96.69 81 TYR A O 1
ATOM 592 N N . TRP A 1 82 ? -0.787 7.211 -8.456 1.00 94.00 82 TRP A N 1
ATOM 593 C CA . TRP A 1 82 ? -1.240 8.582 -8.211 1.00 94.00 82 TRP A CA 1
ATOM 594 C C . TRP A 1 82 ? -2.666 8.850 -8.706 1.00 94.00 82 TRP A C 1
ATOM 596 O O . TRP A 1 82 ? -3.088 10.009 -8.773 1.00 94.00 82 TRP A O 1
ATOM 606 N N . ALA A 1 83 ? -3.417 7.802 -9.055 1.00 88.00 83 ALA A N 1
ATOM 607 C CA . ALA A 1 83 ? -4.819 7.932 -9.424 1.00 88.00 83 ALA A CA 1
ATOM 608 C C . ALA A 1 83 ? -5.584 8.645 -8.301 1.00 88.00 83 ALA A C 1
ATOM 610 O O . ALA A 1 83 ? -5.327 8.417 -7.121 1.00 88.00 83 ALA A O 1
ATOM 611 N N . ASN A 1 84 ? -6.479 9.563 -8.670 1.00 89.38 84 ASN A N 1
ATOM 612 C CA . ASN A 1 84 ? -7.310 10.364 -7.757 1.00 89.38 84 ASN A CA 1
ATOM 613 C C . ASN A 1 84 ? -6.547 11.273 -6.770 1.00 89.38 84 ASN A C 1
ATOM 615 O O . ASN A 1 84 ? -7.172 12.062 -6.064 1.00 89.38 84 ASN A O 1
ATOM 619 N N . LYS A 1 85 ? -5.205 11.242 -6.747 1.00 91.81 85 LYS A N 1
ATOM 620 C CA . LYS A 1 85 ? -4.383 12.015 -5.805 1.00 91.81 85 LYS A CA 1
ATOM 621 C C . LYS A 1 85 ? -4.700 13.509 -5.847 1.00 91.81 85 LYS A C 1
ATOM 623 O O . LYS A 1 85 ? -4.856 14.105 -4.793 1.00 91.81 85 LYS A O 1
ATOM 628 N N . ARG A 1 86 ? -4.853 14.094 -7.041 1.00 87.25 86 ARG A N 1
ATOM 629 C CA . ARG A 1 86 ? -5.153 15.532 -7.204 1.00 87.25 86 ARG A CA 1
ATOM 630 C C . ARG A 1 86 ? -6.455 15.958 -6.528 1.00 87.25 86 ARG A C 1
ATOM 632 O O . ARG A 1 86 ? -6.519 17.035 -5.953 1.00 87.25 86 ARG A O 1
ATOM 639 N N . GLU A 1 87 ? -7.495 15.135 -6.626 1.00 88.00 87 GLU A N 1
ATOM 640 C CA . GLU A 1 87 ? -8.776 15.414 -5.972 1.00 88.00 87 GLU A CA 1
ATOM 641 C C . GLU A 1 87 ? -8.656 15.202 -4.458 1.00 88.00 87 GLU A C 1
ATOM 643 O O . GLU A 1 87 ? -9.070 16.046 -3.664 1.00 88.00 87 GLU A O 1
ATOM 648 N N . PHE A 1 88 ? -7.985 14.119 -4.058 1.00 91.50 88 PHE A N 1
ATOM 649 C CA . PHE A 1 88 ? -7.755 13.770 -2.660 1.00 91.50 88 PHE A CA 1
ATOM 650 C C . PHE A 1 88 ? -6.874 14.774 -1.897 1.00 91.50 88 PHE A C 1
ATOM 652 O O . PHE A 1 88 ? -7.074 14.972 -0.700 1.00 91.50 88 PHE A O 1
ATOM 659 N N . GLU A 1 89 ? -5.923 15.439 -2.561 1.00 88.81 89 GLU A N 1
ATOM 660 C CA . GLU A 1 89 ? -5.031 16.457 -1.976 1.00 88.81 89 GLU A CA 1
ATOM 661 C C . GLU A 1 89 ? -5.800 17.579 -1.265 1.00 88.81 89 GLU A C 1
ATOM 663 O O . GLU A 1 89 ? -5.338 18.091 -0.244 1.00 88.81 89 GLU A O 1
ATOM 668 N N . LEU A 1 90 ? -7.009 17.906 -1.734 1.00 89.69 90 LEU A N 1
ATOM 669 C CA . LEU A 1 90 ? -7.881 18.899 -1.099 1.00 89.69 90 LEU A CA 1
ATOM 670 C C . LEU A 1 90 ? -8.333 18.477 0.310 1.00 89.69 90 LEU A C 1
ATOM 672 O O . LEU A 1 90 ? -8.581 19.333 1.158 1.00 89.69 90 LEU A O 1
ATOM 676 N N . GLN A 1 91 ? -8.421 17.170 0.570 1.00 90.31 91 GLN A N 1
ATOM 677 C CA . GLN A 1 91 ? -8.845 16.591 1.850 1.00 90.31 91 GLN A CA 1
ATOM 678 C C . GLN A 1 91 ? -7.682 15.991 2.654 1.00 90.31 91 GLN A C 1
ATOM 680 O O . GLN A 1 91 ? -7.817 15.725 3.848 1.00 90.31 91 GLN A O 1
ATOM 685 N N . GLU A 1 92 ? -6.515 15.785 2.046 1.00 91.44 92 GLU A N 1
ATOM 686 C CA . GLU A 1 92 ? -5.397 15.079 2.674 1.00 91.44 92 GLU A CA 1
ATOM 687 C C . GLU A 1 92 ? -4.893 15.769 3.945 1.00 91.44 92 GLU A C 1
ATOM 689 O O . GLU A 1 92 ? -4.628 15.107 4.948 1.00 91.44 92 GLU A O 1
ATOM 694 N N . ALA A 1 93 ? -4.818 17.103 3.952 1.00 91.38 93 ALA A N 1
ATOM 695 C CA . ALA A 1 93 ? -4.414 17.860 5.137 1.00 91.38 93 ALA A CA 1
ATOM 696 C C . ALA A 1 93 ? -5.384 17.667 6.316 1.00 91.38 93 ALA A C 1
ATOM 698 O O . ALA A 1 93 ? -4.959 17.703 7.472 1.00 91.38 93 ALA A O 1
ATOM 699 N N . LYS A 1 94 ? -6.673 17.447 6.030 1.00 94.06 94 LYS A N 1
ATOM 700 C CA . LYS A 1 94 ? -7.684 17.109 7.033 1.00 94.06 94 LYS A CA 1
ATOM 701 C C . LYS A 1 94 ? -7.462 15.685 7.539 1.00 94.06 94 LYS A C 1
ATOM 703 O O . LYS A 1 94 ? -7.272 15.504 8.735 1.00 94.06 94 LYS A O 1
ATOM 708 N N . PHE A 1 95 ? -7.358 14.694 6.653 1.00 95.81 95 PHE A N 1
ATOM 709 C CA . PHE A 1 95 ? -7.110 13.304 7.064 1.00 95.81 95 PHE A CA 1
ATOM 710 C C . PHE A 1 95 ? -5.791 13.110 7.822 1.00 95.81 95 PHE A C 1
ATOM 712 O O . PHE A 1 95 ? -5.744 12.336 8.774 1.00 95.81 95 PHE A O 1
ATOM 719 N N . ASN A 1 96 ? -4.743 13.860 7.476 1.00 94.38 96 ASN A N 1
ATOM 720 C CA . ASN A 1 96 ? -3.462 13.842 8.186 1.00 94.38 96 ASN A CA 1
ATOM 721 C C . ASN A 1 96 ? -3.553 14.329 9.639 1.00 94.38 96 ASN A C 1
ATOM 723 O O . ASN A 1 96 ? -2.674 13.979 10.427 1.00 94.38 96 ASN A O 1
ATOM 727 N N . LYS A 1 97 ? -4.561 15.147 9.969 1.00 93.31 97 LYS A N 1
ATOM 728 C CA . LYS A 1 97 ? -4.860 15.605 11.334 1.00 93.31 97 LYS A CA 1
ATOM 729 C C . LYS A 1 97 ? -5.849 14.676 12.033 1.00 93.31 97 LYS A C 1
ATOM 731 O O . LYS A 1 97 ? -5.706 14.410 13.219 1.00 93.31 97 LYS A O 1
ATOM 736 N N . ASP A 1 98 ? -6.839 14.214 11.281 1.00 94.25 98 ASP A N 1
ATOM 737 C CA . ASP A 1 98 ? -7.978 13.451 11.776 1.00 94.25 98 ASP A CA 1
ATOM 738 C C . ASP A 1 98 ? -7.626 11.994 12.103 1.00 94.25 98 ASP A C 1
ATOM 740 O O . ASP A 1 98 ? -8.163 11.435 13.055 1.00 94.25 98 ASP A O 1
ATOM 744 N N . ILE A 1 99 ? -6.754 11.358 11.316 1.00 96.31 99 ILE A N 1
ATOM 745 C CA . ILE A 1 99 ? -6.272 10.007 11.611 1.00 96.31 99 ILE A CA 1
ATOM 746 C C . ILE A 1 99 ? -5.169 10.119 12.673 1.00 96.31 99 ILE A C 1
ATOM 748 O O . ILE A 1 99 ? -4.202 10.859 12.471 1.00 96.31 99 ILE A O 1
ATOM 752 N N . PRO A 1 100 ? -5.247 9.361 13.782 1.00 95.19 100 PRO A N 1
ATOM 753 C CA . PRO A 1 100 ? -4.381 9.545 14.943 1.00 95.19 100 PRO A CA 1
ATOM 754 C C . PRO A 1 100 ? -2.990 8.910 14.752 1.00 95.19 100 PRO A C 1
ATOM 756 O O . PRO A 1 100 ? -2.553 8.043 15.508 1.00 95.19 100 PRO A O 1
ATOM 759 N N . PHE A 1 101 ? -2.244 9.372 13.745 1.00 96.94 101 PHE A N 1
ATOM 760 C CA . PHE A 1 101 ? -0.859 8.966 13.466 1.00 96.94 101 PHE A CA 1
ATOM 761 C C . PHE A 1 101 ? 0.119 9.301 14.597 1.00 96.94 101 PHE A C 1
ATOM 763 O O . PHE A 1 101 ? 1.214 8.748 14.639 1.00 96.94 101 PHE A O 1
ATOM 770 N N . GLU A 1 102 ? -0.273 10.184 15.514 1.00 95.62 102 GLU A N 1
ATOM 771 C CA . GLU A 1 102 ? 0.505 10.588 16.688 1.00 95.62 102 GLU A CA 1
ATOM 772 C C . GLU A 1 102 ? -0.157 10.149 18.005 1.00 95.62 102 GLU A C 1
ATOM 774 O O . GLU A 1 102 ? 0.134 10.708 19.056 1.00 95.62 102 GLU A O 1
ATOM 779 N N . TYR A 1 103 ? -1.029 9.128 17.970 1.00 96.06 103 TYR A N 1
ATOM 780 C CA . TYR A 1 103 ? -1.751 8.618 19.149 1.00 96.06 103 TYR A CA 1
ATOM 781 C C . TYR A 1 103 ? -0.836 8.324 20.349 1.00 96.06 103 TYR A C 1
ATOM 783 O O . TYR A 1 103 ? -1.176 8.599 21.496 1.00 96.06 103 TYR A O 1
ATOM 791 N N . ASN A 1 104 ? 0.332 7.742 20.079 1.00 96.00 104 ASN A N 1
ATOM 792 C CA . ASN A 1 104 ? 1.389 7.508 21.054 1.00 96.00 104 ASN A CA 1
ATOM 793 C C . ASN A 1 104 ? 2.759 7.486 20.355 1.00 96.00 104 ASN A C 1
ATOM 795 O O . ASN A 1 104 ? 2.852 7.509 19.125 1.00 96.00 104 ASN A O 1
ATOM 799 N N . GLU A 1 105 ? 3.833 7.373 21.139 1.00 97.44 105 GLU A N 1
ATOM 800 C CA . GLU A 1 105 ? 5.212 7.337 20.630 1.00 97.44 105 GLU A CA 1
ATOM 801 C C . GLU A 1 105 ? 5.463 6.240 19.583 1.00 97.44 105 GLU A C 1
ATOM 803 O O . GLU A 1 105 ? 6.226 6.441 18.637 1.00 97.44 105 GLU A O 1
ATOM 808 N N . LYS A 1 106 ? 4.810 5.078 19.713 1.00 97.31 106 LYS A N 1
ATOM 809 C CA . LYS A 1 106 ? 4.936 3.977 18.746 1.00 97.31 106 LYS A CA 1
ATOM 810 C C . LYS A 1 106 ? 4.316 4.359 17.399 1.00 97.31 106 LYS A C 1
ATOM 812 O O . LYS A 1 106 ? 4.940 4.130 16.364 1.00 97.31 106 LYS A O 1
ATOM 817 N N . PHE A 1 107 ? 3.122 4.951 17.408 1.00 98.06 107 PHE A N 1
ATOM 818 C CA . PHE A 1 107 ? 2.457 5.449 16.201 1.00 98.06 107 PHE A CA 1
ATOM 819 C C . PHE A 1 107 ? 3.288 6.551 15.545 1.00 98.06 107 PHE A C 1
ATOM 821 O O . PHE A 1 107 ? 3.638 6.427 14.370 1.00 98.06 107 PHE A O 1
ATOM 828 N N . LYS A 1 108 ? 3.696 7.558 16.325 1.00 97.31 108 LYS A N 1
ATOM 829 C CA . LYS A 1 108 ? 4.479 8.693 15.832 1.00 97.31 108 LYS A CA 1
ATOM 830 C C . LYS A 1 108 ? 5.739 8.228 15.102 1.00 97.31 108 LYS A C 1
ATOM 832 O O . LYS A 1 108 ? 5.920 8.549 13.933 1.00 97.31 108 LYS A O 1
ATOM 837 N N . LYS A 1 109 ? 6.558 7.377 15.728 1.00 97.38 109 LYS A N 1
ATOM 838 C CA . LYS A 1 109 ? 7.789 6.847 15.109 1.00 97.38 109 LYS A CA 1
ATOM 839 C C . LYS A 1 109 ? 7.527 6.080 13.808 1.00 97.38 109 LYS A C 1
ATOM 841 O O . LYS A 1 109 ? 8.284 6.196 12.841 1.00 97.38 109 LYS A O 1
ATOM 846 N N . GLU A 1 110 ? 6.456 5.291 13.756 1.00 97.62 110 GLU A N 1
ATOM 847 C CA . GLU A 1 110 ? 6.139 4.474 12.581 1.00 97.62 110 GLU A CA 1
ATOM 848 C C . GLU A 1 110 ? 5.616 5.317 11.404 1.00 97.62 110 GLU A C 1
ATOM 850 O O . GLU A 1 110 ? 5.942 5.002 10.251 1.00 97.62 110 GLU A O 1
ATOM 855 N N . PHE A 1 111 ? 4.838 6.373 11.675 1.00 97.31 111 PHE A N 1
ATOM 856 C CA . PHE A 1 111 ? 4.065 7.134 10.680 1.00 97.31 111 PHE A CA 1
ATOM 857 C C . PHE A 1 111 ? 4.522 8.587 10.469 1.00 97.31 111 PHE A C 1
ATOM 859 O O . PHE A 1 111 ? 3.932 9.297 9.657 1.00 97.31 111 PHE A O 1
ATOM 866 N N . GLU A 1 112 ? 5.597 9.024 11.126 1.00 94.44 112 GLU A N 1
ATOM 867 C CA . GLU A 1 112 ? 6.220 10.328 10.880 1.00 94.44 112 GLU A CA 1
ATOM 868 C C . GLU A 1 112 ? 6.711 10.453 9.425 1.00 94.44 112 GLU A C 1
ATOM 870 O O . GLU A 1 112 ? 7.449 9.588 8.933 1.00 94.44 112 GLU A O 1
ATOM 875 N N . GLY A 1 113 ? 6.309 11.541 8.758 1.00 93.88 113 GLY A N 1
ATOM 876 C CA . GLY A 1 113 ? 6.669 11.889 7.380 1.00 93.88 113 GLY A CA 1
ATOM 877 C C . GLY A 1 113 ? 5.525 11.728 6.369 1.00 93.88 113 GLY A C 1
ATOM 878 O O . GLY A 1 113 ? 4.855 10.696 6.314 1.00 93.88 113 GLY A O 1
ATOM 879 N N . ASP A 1 114 ? 5.341 12.733 5.512 1.00 92.44 114 ASP A N 1
ATOM 880 C CA . ASP A 1 114 ? 4.189 12.827 4.599 1.00 92.44 114 ASP A CA 1
ATOM 881 C C . ASP A 1 114 ? 4.124 11.692 3.575 1.00 92.44 114 ASP A C 1
ATOM 883 O O . ASP A 1 114 ? 3.043 11.194 3.259 1.00 92.44 114 ASP A O 1
ATOM 887 N N . LEU A 1 115 ? 5.278 11.201 3.113 1.00 93.06 115 LEU A N 1
ATOM 888 C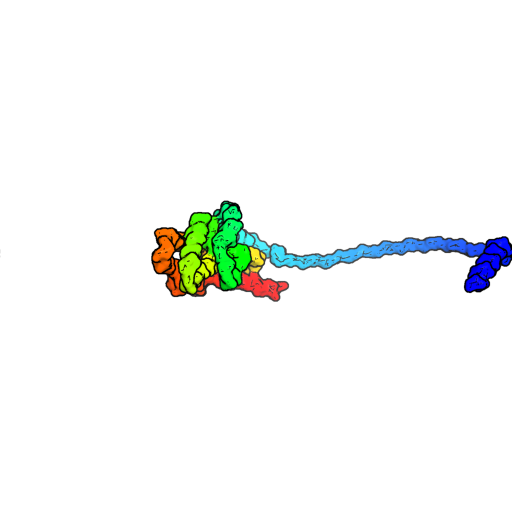 CA . LEU A 1 115 ? 5.329 10.071 2.182 1.00 93.06 115 LEU A CA 1
ATOM 889 C C . LEU A 1 115 ? 4.789 8.777 2.804 1.00 93.06 115 LEU A C 1
ATOM 891 O O . LEU A 1 115 ? 4.147 7.995 2.110 1.00 93.06 115 LEU A O 1
ATOM 895 N N . LYS A 1 116 ? 4.986 8.560 4.113 1.00 96.38 116 LYS A N 1
ATOM 896 C CA . LYS A 1 116 ? 4.443 7.379 4.802 1.00 96.38 116 LYS A CA 1
ATOM 897 C C . LYS A 1 116 ? 2.918 7.442 4.893 1.00 96.38 116 LYS A C 1
ATOM 899 O O . LYS A 1 116 ? 2.262 6.417 4.741 1.00 96.38 116 LYS A O 1
ATOM 904 N N . LYS A 1 117 ? 2.359 8.632 5.128 1.00 96.94 117 LYS A N 1
ATOM 905 C CA . LYS A 1 117 ? 0.905 8.866 5.125 1.00 96.94 117 LYS A CA 1
ATOM 906 C C . LYS A 1 117 ? 0.340 8.708 3.711 1.00 96.94 117 LYS A C 1
ATOM 908 O O . LYS A 1 117 ? -0.640 7.999 3.514 1.00 96.94 117 LYS A O 1
ATOM 913 N N . THR A 1 118 ? 1.043 9.250 2.717 1.00 95.81 118 THR A N 1
ATOM 914 C CA . THR A 1 118 ? 0.715 9.093 1.293 1.00 95.81 118 THR A CA 1
ATOM 915 C C . THR A 1 118 ? 0.623 7.620 0.888 1.00 95.81 118 THR A C 1
ATOM 917 O O . THR A 1 118 ? -0.325 7.251 0.203 1.00 95.81 118 THR A O 1
ATOM 920 N N . ASP A 1 119 ? 1.541 6.761 1.345 1.00 98.12 119 ASP A N 1
ATOM 921 C CA . ASP A 1 119 ? 1.511 5.316 1.055 1.00 98.12 119 ASP A CA 1
ATOM 922 C C . ASP A 1 119 ? 0.250 4.618 1.588 1.00 98.12 119 ASP A C 1
ATOM 924 O O . ASP A 1 119 ? -0.277 3.688 0.967 1.00 98.12 119 ASP A O 1
ATOM 928 N N . ILE A 1 120 ? -0.246 5.064 2.747 1.00 98.56 120 ILE A N 1
ATOM 929 C CA . ILE A 1 120 ? -1.488 4.552 3.332 1.00 98.56 120 ILE A CA 1
ATOM 930 C C . ILE A 1 120 ? -2.661 4.917 2.421 1.00 98.56 120 ILE A C 1
ATOM 932 O O . ILE A 1 120 ?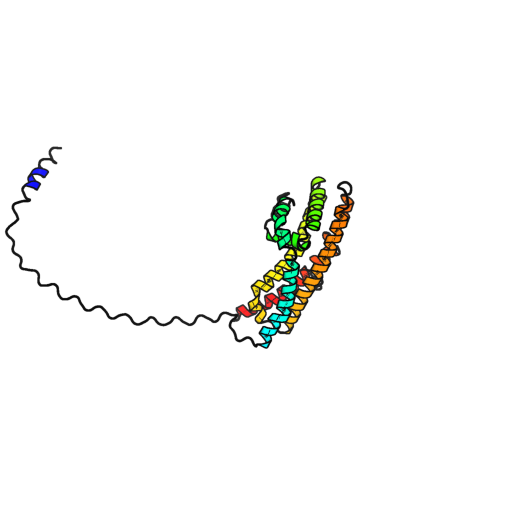 -3.449 4.042 2.068 1.00 98.56 120 ILE A O 1
ATOM 936 N N . TYR A 1 121 ? -2.743 6.173 1.975 1.00 98.19 121 TYR A N 1
ATOM 937 C CA . TYR A 1 121 ? -3.813 6.629 1.083 1.00 98.19 121 TYR A CA 1
ATOM 938 C C . TYR A 1 121 ? -3.731 5.996 -0.308 1.00 98.19 121 TYR A C 1
ATOM 940 O O . TYR A 1 121 ? -4.755 5.594 -0.857 1.00 98.19 121 TYR A O 1
ATOM 948 N N . ALA A 1 122 ? -2.526 5.809 -0.847 1.00 97.88 122 ALA A N 1
ATOM 949 C CA . ALA A 1 122 ? -2.312 5.134 -2.125 1.00 97.88 122 ALA A CA 1
ATOM 950 C C . ALA A 1 122 ? -2.756 3.661 -2.093 1.00 97.88 122 ALA A C 1
ATOM 952 O O . ALA A 1 122 ? -3.125 3.102 -3.126 1.00 97.88 122 ALA A O 1
ATOM 953 N N . SER A 1 123 ? -2.765 3.031 -0.913 1.00 98.00 123 SER A N 1
ATOM 954 C CA . SER A 1 123 ? -3.292 1.670 -0.708 1.00 98.00 123 SER A CA 1
ATOM 955 C C . SER A 1 123 ? -4.816 1.598 -0.670 1.00 98.00 123 SER A C 1
ATOM 957 O O . SER A 1 123 ? -5.380 0.507 -0.645 1.00 98.00 123 SER A O 1
ATOM 959 N N . LEU A 1 124 ? -5.469 2.757 -0.679 1.00 98.12 124 LEU A N 1
ATOM 960 C CA . LEU A 1 124 ? -6.912 2.935 -0.789 1.00 98.12 124 LEU A CA 1
ATOM 961 C C . LEU A 1 124 ? -7.279 3.686 -2.075 1.00 98.12 124 LEU A C 1
ATOM 963 O O . LEU A 1 124 ? -8.389 4.193 -2.188 1.00 98.12 124 LEU A O 1
ATOM 967 N N . ASP A 1 125 ? -6.344 3.753 -3.028 1.00 96.88 125 ASP A N 1
ATOM 968 C CA . ASP A 1 125 ? -6.482 4.450 -4.311 1.00 96.88 125 ASP A CA 1
ATOM 969 C C . ASP A 1 125 ? -6.796 5.948 -4.192 1.00 96.88 125 ASP A C 1
ATOM 971 O O . ASP A 1 125 ? -7.483 6.523 -5.035 1.00 96.88 125 ASP A O 1
ATOM 975 N N . HIS A 1 126 ? -6.346 6.565 -3.091 1.00 97.00 126 HIS A N 1
ATOM 976 C CA . HIS A 1 126 ? -6.692 7.940 -2.724 1.00 97.00 126 HIS A CA 1
ATOM 977 C C . HIS A 1 126 ? -8.210 8.192 -2.718 1.00 97.00 126 HIS A C 1
ATOM 979 O O . HIS A 1 126 ? -8.672 9.309 -2.925 1.00 97.00 126 HIS A O 1
ATOM 985 N N . ASN A 1 127 ? -9.006 7.149 -2.477 1.00 95.81 127 ASN A N 1
ATOM 986 C CA . ASN A 1 127 ? -10.452 7.248 -2.479 1.00 95.81 127 ASN A CA 1
ATOM 987 C C . ASN A 1 127 ? -10.947 7.748 -1.117 1.00 95.81 127 ASN A C 1
ATOM 989 O O . ASN A 1 127 ? -10.828 7.050 -0.104 1.00 95.81 127 ASN A O 1
ATOM 993 N N . GLU A 1 128 ? -11.534 8.945 -1.106 1.00 95.69 128 GLU A N 1
ATOM 994 C CA . GLU A 1 128 ? -12.017 9.608 0.109 1.00 95.69 128 GLU A CA 1
ATOM 995 C C . GLU A 1 128 ? -12.951 8.716 0.936 1.00 95.69 128 GLU A C 1
ATOM 997 O O . GLU A 1 128 ? -12.770 8.600 2.148 1.00 95.69 128 GLU A O 1
ATOM 1002 N N . MET A 1 129 ? -13.896 8.018 0.296 1.00 96.50 129 MET A N 1
ATOM 1003 C CA . MET A 1 129 ? -14.858 7.152 0.983 1.00 96.50 129 MET A CA 1
ATOM 1004 C C . MET A 1 129 ? -14.152 6.075 1.814 1.00 96.50 129 MET A C 1
ATOM 1006 O O . MET A 1 129 ? -14.510 5.840 2.970 1.00 96.50 129 MET A O 1
ATOM 1010 N N . TYR A 1 130 ? -13.127 5.431 1.254 1.00 98.25 130 TYR A N 1
ATOM 1011 C CA . TYR A 1 130 ? -12.386 4.384 1.957 1.00 98.25 130 TYR A CA 1
ATOM 1012 C C . TYR A 1 130 ? -11.423 4.941 3.002 1.00 98.25 130 TYR A C 1
ATOM 1014 O O . TYR A 1 130 ? -11.218 4.297 4.031 1.00 98.25 130 TYR A O 1
ATOM 1022 N N . VAL A 1 131 ? -10.876 6.142 2.799 1.00 98.19 131 VAL A N 1
ATOM 1023 C CA . VAL A 1 131 ? -10.085 6.825 3.832 1.00 98.19 131 VAL A CA 1
ATOM 1024 C C . VAL A 1 131 ? -10.970 7.219 5.021 1.00 98.19 131 VAL A C 1
ATOM 1026 O O . VAL A 1 131 ? -10.559 7.034 6.167 1.00 98.19 131 VAL A O 1
ATOM 1029 N N . MET A 1 132 ? -12.217 7.647 4.789 1.00 97.88 132 MET A N 1
ATOM 1030 C CA . MET A 1 132 ? -13.186 7.860 5.871 1.00 97.88 132 MET A CA 1
ATOM 1031 C C . MET A 1 132 ? -13.518 6.563 6.616 1.00 97.88 132 MET A C 1
ATOM 1033 O O . MET A 1 132 ? -13.561 6.566 7.845 1.00 97.88 132 MET A O 1
ATOM 1037 N N . LYS A 1 133 ? -13.722 5.443 5.905 1.00 98.69 133 LYS A N 1
ATOM 1038 C CA . LYS A 1 133 ? -13.962 4.131 6.538 1.00 98.69 133 LYS A CA 1
ATOM 1039 C C . LYS A 1 133 ? -12.760 3.676 7.362 1.00 98.69 133 LYS A C 1
ATOM 1041 O O . LYS A 1 133 ? -12.936 3.212 8.486 1.00 98.69 133 LYS A O 1
ATOM 1046 N N . LEU A 1 134 ? -11.542 3.861 6.844 1.00 98.75 134 LEU A N 1
ATOM 1047 C CA . LEU A 1 134 ? -10.311 3.619 7.595 1.00 98.75 134 LEU A CA 1
ATOM 1048 C C . LEU A 1 134 ? -10.293 4.451 8.882 1.00 98.75 134 LEU A C 1
ATOM 1050 O O . LEU A 1 134 ? -10.107 3.879 9.952 1.00 98.75 134 LEU A O 1
ATOM 1054 N N . LYS A 1 135 ? -10.524 5.767 8.792 1.00 98.38 135 LYS A N 1
ATOM 1055 C CA . LYS A 1 135 ? -10.588 6.657 9.960 1.00 98.38 135 LYS A CA 1
ATOM 1056 C C . LYS A 1 135 ? -11.599 6.146 10.988 1.00 98.38 135 LYS A C 1
ATOM 1058 O O . LYS A 1 135 ? -11.230 5.944 12.137 1.00 98.38 135 LYS A O 1
ATOM 1063 N N . TYR A 1 136 ? -12.833 5.869 10.565 1.00 98.31 136 TYR A N 1
ATOM 1064 C CA . TYR A 1 136 ? -13.892 5.357 11.439 1.00 98.31 136 TYR A CA 1
ATOM 1065 C C . TYR A 1 136 ? -13.473 4.090 12.198 1.00 98.31 136 TYR A C 1
ATOM 1067 O O . TYR A 1 136 ? -13.671 3.989 13.409 1.00 98.31 136 TYR A O 1
ATOM 1075 N N . ILE A 1 137 ? -12.856 3.131 11.503 1.00 98.75 137 ILE A N 1
ATOM 1076 C CA . ILE A 1 137 ? -12.378 1.883 12.107 1.00 98.75 137 ILE A CA 1
ATOM 1077 C C . ILE A 1 137 ? -11.263 2.152 13.126 1.00 98.75 137 ILE A C 1
ATOM 1079 O O . ILE A 1 137 ? -11.261 1.548 14.200 1.00 98.75 137 ILE A O 1
ATOM 1083 N N . ILE A 1 138 ? -10.316 3.037 12.802 1.00 98.62 138 ILE A N 1
ATOM 1084 C CA . ILE A 1 138 ? -9.216 3.401 13.703 1.00 98.62 138 ILE A CA 1
ATOM 1085 C C . ILE A 1 138 ? -9.756 4.092 14.956 1.00 98.62 138 ILE A C 1
ATOM 1087 O O . ILE A 1 138 ? -9.412 3.668 16.058 1.00 98.62 138 ILE A O 1
ATOM 1091 N N . ASP A 1 139 ? -10.641 5.076 14.803 1.00 98.00 139 ASP A N 1
ATOM 1092 C CA . ASP A 1 139 ? -11.275 5.772 15.926 1.00 98.00 139 ASP A CA 1
ATOM 1093 C C . ASP A 1 139 ? -12.030 4.780 16.814 1.00 98.00 139 ASP A C 1
ATOM 1095 O O . ASP A 1 139 ? -11.800 4.728 18.017 1.00 98.00 139 ASP A O 1
ATOM 1099 N N . THR A 1 140 ? -12.826 3.892 16.213 1.00 98.31 140 THR A N 1
ATOM 1100 C CA . THR A 1 140 ? -13.574 2.856 16.940 1.00 98.31 140 THR A CA 1
ATOM 1101 C C . THR A 1 140 ? -12.657 1.959 17.780 1.00 98.31 140 THR A C 1
ATOM 1103 O O . THR A 1 140 ? -12.954 1.669 18.939 1.00 98.31 140 THR A O 1
ATOM 1106 N N . LEU A 1 141 ? -11.526 1.513 17.222 1.00 98.56 141 LEU A N 1
ATOM 1107 C CA . LEU A 1 141 ? -10.557 0.676 17.940 1.00 98.56 141 LEU A CA 1
ATOM 1108 C C . LEU A 1 141 ? -9.900 1.419 19.107 1.00 98.56 141 LEU A C 1
ATOM 1110 O O . LEU A 1 141 ? -9.697 0.829 20.169 1.00 98.56 141 LEU A O 1
ATOM 1114 N N . LEU A 1 142 ? -9.556 2.690 18.912 1.00 97.94 142 LEU A N 1
ATOM 1115 C CA . LEU A 1 142 ? -8.858 3.491 19.914 1.00 97.94 142 LEU A CA 1
ATOM 1116 C C . LEU A 1 142 ? -9.796 4.008 21.010 1.00 97.94 142 LEU A C 1
ATOM 1118 O O . LEU A 1 142 ? -9.380 4.070 22.163 1.00 97.94 142 LEU A O 1
ATOM 1122 N N . GLU A 1 143 ? -11.055 4.305 20.682 1.00 96.94 143 GLU A N 1
ATOM 1123 C CA . GLU A 1 143 ? -12.099 4.682 21.641 1.00 96.94 143 GLU A CA 1
ATOM 1124 C C . GLU A 1 143 ? -12.458 3.535 22.588 1.00 96.94 143 GLU A C 1
ATOM 1126 O O . GLU A 1 143 ? -12.601 3.752 23.790 1.00 96.94 143 GLU A O 1
ATOM 1131 N N . VAL A 1 144 ? -12.593 2.307 22.068 1.00 97.44 144 VAL A N 1
ATOM 1132 C CA . VAL A 1 144 ? -12.804 1.122 22.919 1.00 97.44 144 VAL A CA 1
ATOM 1133 C C . VAL A 1 144 ? -11.572 0.864 23.797 1.00 97.44 144 VAL A C 1
ATOM 1135 O O . VAL A 1 144 ? -11.706 0.382 24.922 1.00 97.44 144 VAL A O 1
ATOM 1138 N N . GLY A 1 145 ? -10.379 1.210 23.305 1.00 94.88 145 GLY A N 1
ATOM 1139 C CA . GLY A 1 145 ? -9.128 1.120 24.050 1.00 94.88 145 GLY A CA 1
ATOM 1140 C C . GLY A 1 145 ? -8.668 -0.318 24.305 1.00 94.88 145 GLY A C 1
ATOM 1141 O O . GLY A 1 145 ? -9.218 -1.279 23.770 1.00 94.88 145 GLY A O 1
ATOM 1142 N N . GLY A 1 146 ? -7.625 -0.474 25.122 1.00 97.00 146 GLY A N 1
ATOM 1143 C CA . GLY A 1 146 ? -6.993 -1.765 25.409 1.00 97.00 146 GLY A CA 1
ATOM 1144 C C . GLY A 1 146 ? -5.929 -2.168 24.382 1.00 97.00 146 GLY A C 1
ATOM 1145 O O . GLY A 1 146 ? -6.062 -1.921 23.180 1.00 97.00 146 GLY A O 1
ATOM 1146 N N . ASP A 1 147 ? -4.868 -2.814 24.869 1.00 97.00 147 ASP A N 1
ATOM 1147 C CA . ASP A 1 147 ? -3.638 -3.067 24.105 1.00 97.00 147 ASP A CA 1
ATOM 1148 C C . ASP A 1 147 ? -3.891 -3.794 22.782 1.00 97.00 147 ASP A C 1
ATOM 1150 O O . ASP A 1 147 ? -3.374 -3.402 21.740 1.00 97.00 147 ASP A O 1
ATOM 1154 N N . ASP A 1 148 ? -4.749 -4.814 22.791 1.00 97.19 148 ASP A N 1
ATOM 1155 C CA . ASP A 1 148 ? -5.059 -5.613 21.602 1.00 97.19 148 ASP A CA 1
ATOM 1156 C C . ASP A 1 148 ? -5.840 -4.808 20.536 1.00 97.19 148 ASP A C 1
ATOM 1158 O O . ASP A 1 148 ? -5.755 -5.087 19.335 1.00 97.19 148 ASP A O 1
ATOM 1162 N N . ASN A 1 149 ? -6.623 -3.798 20.930 1.00 97.88 149 ASN A N 1
ATOM 1163 C CA . ASN A 1 149 ? -7.354 -2.939 19.988 1.00 97.88 149 ASN A CA 1
ATOM 1164 C C . ASN A 1 149 ? -6.436 -1.860 19.407 1.00 97.88 149 ASN A C 1
ATOM 1166 O O . ASN A 1 149 ? -6.409 -1.677 18.187 1.00 97.88 149 ASN A O 1
ATOM 1170 N N . ILE A 1 150 ? -5.612 -1.237 20.255 1.00 98.31 150 ILE A N 1
ATOM 1171 C CA . ILE A 1 150 ? -4.570 -0.290 19.836 1.00 98.31 150 ILE A CA 1
ATOM 1172 C C . ILE A 1 150 ? -3.592 -0.973 18.869 1.00 98.31 150 ILE A C 1
ATOM 1174 O O . ILE A 1 150 ? -3.251 -0.417 17.823 1.00 98.31 150 ILE A O 1
ATOM 1178 N N . GLU A 1 151 ? -3.191 -2.211 19.160 1.00 98.00 151 GLU A N 1
ATOM 1179 C CA . GLU A 1 151 ? -2.303 -2.995 18.301 1.00 98.00 151 GLU A CA 1
ATOM 1180 C C . GLU A 1 151 ? -2.959 -3.357 16.962 1.00 98.00 151 GLU A C 1
ATOM 1182 O O . GLU A 1 151 ? -2.300 -3.370 15.919 1.00 98.00 151 GLU A O 1
ATOM 1187 N N . SER A 1 152 ? -4.269 -3.608 16.956 1.00 98.12 152 SER A N 1
ATOM 1188 C CA . SER A 1 152 ? -5.021 -3.856 15.721 1.00 98.12 152 SER A CA 1
ATOM 1189 C C . SER A 1 152 ? -5.074 -2.613 14.827 1.00 98.12 152 SER A C 1
ATOM 1191 O O . SER A 1 152 ? -4.848 -2.730 13.621 1.00 98.12 152 SER A O 1
ATOM 1193 N N . ALA A 1 153 ? -5.295 -1.429 15.409 1.00 98.56 153 ALA A N 1
ATOM 1194 C CA . ALA A 1 153 ? -5.262 -0.153 14.693 1.00 98.56 153 ALA A CA 1
ATOM 1195 C C . ALA A 1 153 ? -3.867 0.127 14.110 1.00 98.56 153 ALA A C 1
ATOM 1197 O O . ALA A 1 153 ? -3.727 0.424 12.921 1.00 98.56 153 ALA A O 1
ATOM 1198 N N . PHE A 1 154 ? -2.821 -0.061 14.922 1.00 98.62 154 PHE A N 1
ATOM 1199 C CA . PHE A 1 154 ? -1.431 0.100 14.500 1.00 98.62 154 PHE A CA 1
ATOM 1200 C C . PHE A 1 154 ? -1.081 -0.810 13.317 1.00 98.62 154 PHE A C 1
ATOM 1202 O O . PHE A 1 154 ? -0.533 -0.356 12.310 1.00 98.62 154 PHE A O 1
ATOM 1209 N N . ASN A 1 155 ? -1.417 -2.099 13.416 1.00 97.94 155 ASN A N 1
ATOM 1210 C CA . ASN A 1 155 ? -1.079 -3.078 12.389 1.00 97.94 155 ASN A CA 1
ATOM 1211 C C . ASN A 1 155 ? -1.845 -2.858 11.084 1.00 97.94 155 ASN A C 1
ATOM 1213 O O . ASN A 1 155 ? -1.276 -3.091 10.016 1.00 97.94 155 ASN A O 1
ATOM 1217 N N . LEU A 1 156 ? -3.088 -2.366 11.142 1.00 98.56 156 LEU A N 1
ATOM 1218 C CA . LEU A 1 156 ? -3.831 -1.977 9.944 1.00 98.56 156 LEU A CA 1
ATOM 1219 C C . LEU A 1 156 ? -3.096 -0.865 9.185 1.00 98.56 156 LEU A C 1
ATOM 1221 O O . LEU A 1 156 ? -2.737 -1.055 8.023 1.00 98.56 156 LEU A O 1
ATOM 1225 N N . LEU A 1 157 ? -2.791 0.252 9.854 1.00 98.69 157 LEU A N 1
ATOM 1226 C CA . LEU A 1 157 ? -2.066 1.372 9.242 1.00 98.69 157 LEU A CA 1
ATOM 1227 C C . LEU A 1 157 ? -0.682 0.949 8.739 1.00 98.69 157 LEU A C 1
ATOM 1229 O O . LEU A 1 157 ? -0.259 1.353 7.656 1.00 98.69 157 LEU A O 1
ATOM 1233 N N . LYS A 1 158 ? 0.019 0.090 9.486 1.00 98.25 158 LYS A N 1
ATOM 1234 C CA . LYS A 1 158 ? 1.345 -0.407 9.108 1.00 98.25 158 LYS A CA 1
ATOM 1235 C C . LYS A 1 158 ? 1.318 -1.248 7.832 1.00 98.25 158 LYS A C 1
ATOM 1237 O O . LYS A 1 158 ? 2.191 -1.077 6.982 1.00 98.25 158 LYS A O 1
ATOM 1242 N N . VAL A 1 159 ? 0.341 -2.145 7.683 1.00 98.00 159 VAL A N 1
ATOM 1243 C CA . VAL A 1 159 ? 0.213 -2.983 6.480 1.00 98.00 159 VAL A CA 1
ATOM 1244 C C . VAL A 1 159 ? -0.201 -2.152 5.265 1.00 98.00 159 VAL A C 1
ATOM 1246 O O . VAL A 1 159 ? 0.358 -2.361 4.189 1.00 98.00 159 VAL A O 1
ATOM 1249 N N . LEU A 1 160 ? -1.100 -1.175 5.432 1.00 98.69 160 LEU A N 1
ATOM 1250 C CA . LEU A 1 160 ? -1.448 -0.233 4.363 1.00 98.69 160 LEU A CA 1
ATOM 1251 C C . LEU A 1 160 ? -0.226 0.589 3.938 1.00 98.69 160 LEU A C 1
ATOM 1253 O O . LEU A 1 160 ? 0.113 0.619 2.761 1.00 98.69 160 LEU A O 1
ATOM 1257 N N . LYS A 1 161 ? 0.525 1.151 4.891 1.00 98.56 161 LYS A N 1
ATOM 1258 C CA . LYS A 1 161 ? 1.782 1.852 4.592 1.00 98.56 161 LYS A CA 1
ATOM 1259 C C . LYS A 1 161 ? 2.754 0.965 3.808 1.00 98.56 161 LYS A C 1
ATOM 1261 O O . LYS A 1 161 ? 3.332 1.408 2.824 1.00 98.56 161 LYS A O 1
ATOM 1266 N N . LEU A 1 162 ? 2.947 -0.286 4.235 1.00 98.38 162 LEU A N 1
ATOM 1267 C CA . LEU A 1 162 ? 3.837 -1.224 3.546 1.00 98.38 162 LEU A CA 1
ATOM 1268 C C . LEU A 1 162 ? 3.377 -1.487 2.104 1.00 98.38 162 LEU A C 1
ATOM 1270 O O . LEU A 1 162 ? 4.206 -1.507 1.199 1.00 98.38 162 LEU A O 1
ATOM 1274 N N . SER A 1 163 ? 2.073 -1.678 1.894 1.00 98.25 163 SER A N 1
ATOM 1275 C CA . SER A 1 163 ? 1.489 -1.920 0.573 1.00 98.25 163 SER A CA 1
ATOM 1276 C C . SER A 1 163 ? 1.808 -0.786 -0.407 1.00 98.25 163 SER A C 1
ATOM 1278 O O . SER A 1 163 ? 2.373 -1.043 -1.470 1.00 98.25 163 SER A O 1
ATOM 1280 N N . GLY A 1 164 ? 1.527 0.466 -0.036 1.00 98.31 164 GLY A N 1
ATOM 1281 C CA . GLY A 1 164 ? 1.830 1.630 -0.875 1.00 98.31 164 GLY A CA 1
ATOM 1282 C C . GLY A 1 164 ? 3.333 1.867 -1.029 1.00 98.31 164 GLY A C 1
ATOM 1283 O O . GLY A 1 164 ? 3.826 2.041 -2.144 1.00 98.31 164 GLY A O 1
ATOM 1284 N N . GLY A 1 165 ? 4.083 1.763 0.069 1.00 98.50 165 GLY A N 1
ATOM 1285 C CA . GLY A 1 165 ? 5.519 2.032 0.091 1.00 98.50 165 GLY A CA 1
ATOM 1286 C C . GLY A 1 165 ? 6.337 1.099 -0.803 1.00 98.50 165 GLY A C 1
ATOM 1287 O O . GLY A 1 165 ? 7.322 1.543 -1.386 1.00 98.50 165 GLY A O 1
ATOM 1288 N N . LEU A 1 166 ? 5.922 -0.164 -0.966 1.00 98.69 166 LEU A N 1
ATOM 1289 C CA . LEU A 1 166 ? 6.566 -1.115 -1.885 1.00 98.69 166 LEU A CA 1
ATOM 1290 C C . LEU A 1 166 ? 6.375 -0.751 -3.360 1.00 98.69 166 LEU A C 1
ATOM 1292 O O . LEU A 1 166 ? 7.247 -1.022 -4.179 1.00 98.69 166 LEU A O 1
ATOM 1296 N N . VAL A 1 167 ? 5.236 -0.156 -3.709 1.00 98.62 167 VAL A N 1
ATOM 1297 C CA . VAL A 1 167 ? 4.994 0.313 -5.077 1.00 98.62 167 VAL A CA 1
ATOM 1298 C C . VAL A 1 167 ? 5.766 1.606 -5.320 1.00 98.62 167 VAL A C 1
ATOM 1300 O O . VAL A 1 167 ? 6.473 1.726 -6.320 1.00 98.62 167 VAL A O 1
ATOM 1303 N N . ARG A 1 168 ? 5.707 2.549 -4.373 1.00 98.25 168 ARG A N 1
ATOM 1304 C CA . ARG A 1 168 ? 6.449 3.809 -4.464 1.00 98.25 168 ARG A CA 1
ATOM 1305 C C . ARG A 1 168 ? 7.959 3.594 -4.520 1.00 98.25 168 ARG A C 1
ATOM 1307 O O . ARG A 1 168 ? 8.636 4.310 -5.251 1.00 98.25 168 ARG A O 1
ATOM 1314 N N . SER A 1 169 ? 8.501 2.625 -3.779 1.00 97.88 169 SER A N 1
ATOM 1315 C CA . SER A 1 169 ? 9.936 2.322 -3.817 1.00 97.88 169 SER A CA 1
ATOM 1316 C C . SER A 1 169 ? 10.384 1.848 -5.197 1.00 97.88 169 SER A C 1
ATOM 1318 O O . SER A 1 169 ? 11.431 2.287 -5.659 1.00 97.88 169 SER A O 1
ATOM 1320 N N . VAL A 1 170 ? 9.583 1.020 -5.876 1.00 97.81 170 VAL A N 1
ATOM 1321 C CA . VAL A 1 170 ? 9.842 0.605 -7.261 1.00 97.81 170 VAL A CA 1
ATOM 1322 C C . VAL A 1 170 ? 9.781 1.794 -8.208 1.00 97.81 170 VAL A C 1
ATOM 1324 O O . VAL A 1 170 ? 10.687 1.943 -9.023 1.00 97.81 170 VAL A O 1
ATOM 1327 N N . ILE A 1 171 ? 8.767 2.655 -8.076 1.00 96.75 171 ILE A N 1
ATOM 1328 C CA . ILE A 1 171 ? 8.640 3.857 -8.910 1.00 96.75 171 ILE A CA 1
ATOM 1329 C C . ILE A 1 171 ? 9.910 4.713 -8.801 1.00 96.75 171 ILE A C 1
ATOM 1331 O O . ILE A 1 171 ? 10.570 4.975 -9.803 1.00 96.75 171 ILE A O 1
ATOM 1335 N N . ILE A 1 172 ? 10.309 5.043 -7.569 1.00 94.88 172 ILE A N 1
ATOM 1336 C CA . ILE A 1 172 ? 11.512 5.836 -7.285 1.00 94.88 172 ILE A CA 1
ATOM 1337 C C . ILE A 1 172 ? 12.776 5.131 -7.788 1.00 94.88 172 ILE A C 1
ATOM 1339 O O . ILE A 1 172 ? 13.679 5.782 -8.308 1.00 94.88 172 ILE A O 1
ATOM 1343 N N . ALA A 1 173 ? 12.874 3.809 -7.628 1.00 93.94 173 ALA A N 1
ATOM 1344 C CA . ALA A 1 173 ? 14.037 3.053 -8.075 1.00 93.94 173 ALA A CA 1
ATOM 1345 C C . ALA A 1 173 ? 14.192 3.101 -9.599 1.00 93.94 173 ALA A C 1
ATOM 1347 O O . ALA A 1 173 ? 15.312 3.258 -10.079 1.00 93.94 173 ALA A O 1
ATOM 1348 N N . VAL A 1 174 ? 13.099 2.996 -10.356 1.00 92.06 174 VAL A N 1
ATOM 1349 C CA . VAL A 1 174 ? 13.132 3.114 -11.819 1.00 92.06 174 VAL A CA 1
ATOM 1350 C C . VAL A 1 174 ? 13.500 4.540 -12.231 1.00 92.06 174 VAL A C 1
ATOM 1352 O O . VAL A 1 174 ? 14.437 4.709 -13.011 1.00 92.06 174 VAL A O 1
ATOM 1355 N N . ASP A 1 175 ? 12.849 5.554 -11.652 1.00 89.94 175 ASP A N 1
ATOM 1356 C CA . ASP A 1 175 ? 13.095 6.967 -11.976 1.00 89.94 175 ASP A CA 1
ATOM 1357 C C . ASP A 1 175 ? 14.552 7.369 -11.709 1.00 89.94 175 ASP A C 1
ATOM 1359 O O . ASP A 1 175 ? 15.230 7.923 -12.576 1.00 89.94 175 ASP A O 1
ATOM 1363 N N . ASN A 1 176 ? 15.082 7.012 -10.537 1.00 88.56 176 ASN A N 1
ATOM 1364 C CA . ASN A 1 176 ? 16.445 7.367 -10.142 1.00 88.56 176 ASN A CA 1
ATOM 1365 C C . ASN A 1 176 ? 17.528 6.627 -10.939 1.00 88.56 176 ASN A C 1
ATOM 1367 O O . ASN A 1 176 ? 18.683 7.048 -10.927 1.00 88.56 176 ASN A O 1
ATOM 1371 N N . ASN A 1 177 ? 17.186 5.527 -11.614 1.00 86.38 177 ASN A N 1
ATOM 1372 C CA . ASN A 1 177 ? 18.138 4.718 -12.376 1.00 86.38 177 ASN A CA 1
ATOM 1373 C C . ASN A 1 177 ? 17.888 4.766 -13.888 1.00 86.38 177 ASN A C 1
ATOM 1375 O O . ASN A 1 177 ? 18.491 3.978 -14.616 1.00 86.38 177 ASN A O 1
ATOM 1379 N N . ALA A 1 178 ? 17.065 5.700 -14.380 1.00 83.69 178 ALA A N 1
ATOM 1380 C CA . ALA A 1 178 ? 16.650 5.784 -15.782 1.00 83.69 178 ALA A CA 1
ATOM 1381 C C . ALA A 1 178 ? 17.812 5.649 -16.786 1.00 83.69 178 ALA A C 1
ATOM 1383 O O . ALA A 1 178 ? 17.718 4.867 -17.730 1.00 83.69 178 ALA A O 1
ATOM 1384 N N . CYS A 1 179 ? 18.945 6.324 -16.553 1.00 77.44 179 CYS A N 1
ATOM 1385 C CA . CYS A 1 179 ? 20.106 6.192 -17.440 1.00 77.44 179 CYS A CA 1
ATOM 1386 C C . CYS A 1 179 ? 20.794 4.820 -17.352 1.00 77.44 179 CYS A C 1
ATOM 1388 O O . CYS A 1 179 ? 21.227 4.297 -18.373 1.00 77.44 179 CYS A O 1
ATOM 1390 N N . GLY A 1 180 ? 20.893 4.211 -16.166 1.00 80.75 180 GLY A N 1
ATOM 1391 C CA . GLY A 1 180 ? 21.480 2.874 -16.017 1.00 80.75 180 GLY A CA 1
ATOM 1392 C C . GLY A 1 180 ? 20.655 1.801 -16.729 1.00 80.75 180 GLY A C 1
ATOM 1393 O O . GLY A 1 180 ? 21.206 0.858 -17.296 1.00 80.75 180 GLY A O 1
ATOM 1394 N N . LEU A 1 181 ? 19.334 1.986 -16.779 1.00 85.19 181 LEU A N 1
ATOM 1395 C CA . LEU A 1 181 ? 18.413 1.087 -17.472 1.00 85.19 181 LEU A CA 1
ATOM 1396 C C . LEU A 1 181 ? 18.652 1.046 -18.991 1.00 85.19 181 LEU A C 1
ATOM 1398 O O . LEU A 1 181 ? 18.345 0.026 -19.606 1.00 85.19 181 LEU A O 1
ATOM 1402 N N . LEU A 1 182 ? 19.279 2.080 -19.576 1.00 79.75 182 LEU A N 1
ATOM 1403 C CA . LEU A 1 182 ? 19.703 2.111 -20.988 1.00 79.75 182 LEU A CA 1
ATOM 1404 C C . LEU A 1 182 ? 20.733 1.028 -21.335 1.00 79.75 182 LEU A C 1
ATOM 1406 O O . LEU A 1 182 ? 20.869 0.657 -22.499 1.00 79.75 182 LEU A O 1
ATOM 1410 N N . LEU A 1 183 ? 21.434 0.499 -20.330 1.00 80.25 183 LEU A N 1
ATOM 1411 C CA . LEU A 1 183 ? 22.467 -0.525 -20.486 1.00 80.25 183 LEU A CA 1
ATOM 1412 C C . LEU A 1 183 ? 21.928 -1.956 -20.338 1.00 80.25 183 LEU A C 1
ATOM 1414 O O . LEU A 1 183 ? 22.688 -2.917 -20.465 1.00 80.25 183 LEU A O 1
ATOM 1418 N N . LEU A 1 184 ? 20.635 -2.128 -20.043 1.00 84.06 184 LEU A N 1
ATOM 1419 C CA . LEU A 1 184 ? 20.050 -3.454 -19.875 1.00 84.06 184 LEU A CA 1
ATOM 1420 C C . LEU A 1 184 ? 19.986 -4.228 -21.194 1.00 84.06 184 LEU A C 1
ATOM 1422 O O . LEU A 1 184 ? 19.727 -3.688 -22.270 1.00 84.06 184 LEU A O 1
ATOM 1426 N N . THR A 1 185 ? 20.155 -5.546 -21.087 1.00 86.00 185 THR A N 1
ATOM 1427 C CA . THR A 1 185 ? 19.923 -6.451 -22.213 1.00 86.00 185 THR A CA 1
ATOM 1428 C C . THR A 1 185 ? 18.447 -6.472 -22.599 1.00 86.00 185 THR A C 1
ATOM 1430 O O . THR A 1 185 ? 17.563 -6.215 -21.780 1.00 86.00 185 THR A O 1
ATOM 1433 N N . GLU A 1 186 ? 18.159 -6.875 -23.837 1.00 84.38 186 GLU A N 1
ATOM 1434 C CA . GLU A 1 186 ? 16.784 -7.019 -24.316 1.00 84.38 186 GLU A CA 1
ATOM 1435 C C . GLU A 1 186 ? 15.926 -7.917 -23.399 1.00 84.38 186 GLU A C 1
ATOM 1437 O O . GLU A 1 186 ? 14.769 -7.604 -23.099 1.00 84.38 186 GLU A O 1
ATOM 1442 N N . GLY A 1 187 ? 16.514 -9.018 -22.924 1.00 88.06 187 GLY A N 1
ATOM 1443 C CA . GLY A 1 187 ? 15.867 -9.950 -22.007 1.00 88.06 187 GLY A CA 1
ATOM 1444 C C . GLY A 1 187 ? 15.610 -9.348 -20.626 1.00 88.06 187 GLY A C 1
ATOM 1445 O O . GLY A 1 187 ? 14.532 -9.559 -20.067 1.00 88.06 187 GLY A O 1
ATOM 1446 N N . ASP A 1 188 ? 16.553 -8.570 -20.085 1.00 91.00 188 ASP A N 1
ATOM 1447 C CA . ASP A 1 188 ? 16.371 -7.902 -18.793 1.00 91.00 188 ASP A CA 1
ATOM 1448 C C . ASP A 1 188 ? 15.310 -6.790 -18.870 1.00 91.00 188 ASP A C 1
ATOM 1450 O O . ASP A 1 188 ? 14.495 -6.693 -17.954 1.00 91.00 188 ASP A O 1
ATOM 1454 N N . VAL A 1 189 ? 15.238 -6.020 -19.967 1.00 89.38 189 VAL A N 1
ATOM 1455 C CA . VAL A 1 189 ? 14.177 -5.011 -20.185 1.00 89.38 189 VAL A CA 1
ATOM 1456 C C . VAL A 1 189 ? 12.797 -5.669 -20.226 1.00 89.38 189 VAL A C 1
ATOM 1458 O O . VAL A 1 189 ? 11.889 -5.245 -19.510 1.00 89.38 189 VAL A O 1
ATOM 1461 N N . ASN A 1 190 ? 12.637 -6.745 -21.008 1.00 90.88 190 ASN A N 1
ATOM 1462 C CA . ASN A 1 190 ? 11.375 -7.491 -21.083 1.00 90.88 190 ASN A CA 1
ATOM 1463 C C . ASN A 1 190 ? 10.971 -8.042 -19.706 1.00 90.88 190 ASN A C 1
ATOM 1465 O O . ASN A 1 190 ? 9.809 -7.964 -19.305 1.00 90.88 190 ASN A O 1
ATOM 1469 N N . LYS A 1 191 ? 11.937 -8.589 -18.960 1.00 94.69 191 LYS A N 1
ATOM 1470 C CA . LYS A 1 191 ? 11.704 -9.138 -17.624 1.00 94.69 191 LYS A CA 1
ATOM 1471 C C . LYS A 1 191 ? 11.314 -8.053 -16.621 1.00 94.69 191 LYS A C 1
ATOM 1473 O O . LYS A 1 191 ? 10.401 -8.275 -15.830 1.00 94.69 191 LYS A O 1
ATOM 1478 N N . LEU A 1 192 ? 11.983 -6.903 -16.650 1.00 95.06 192 LEU A N 1
ATOM 1479 C CA . LEU A 1 192 ? 11.678 -5.765 -15.786 1.00 95.06 192 LEU A CA 1
ATOM 1480 C C . LEU A 1 192 ? 10.272 -5.223 -16.069 1.00 95.06 192 LEU A C 1
ATOM 1482 O O . LEU A 1 192 ? 9.477 -5.096 -15.141 1.00 95.06 192 LEU A O 1
ATOM 1486 N N . SER A 1 193 ? 9.934 -5.009 -17.344 1.00 94.56 193 SER A N 1
ATOM 1487 C CA . SER A 1 193 ? 8.603 -4.559 -17.771 1.00 94.56 193 SER A CA 1
ATOM 1488 C C . SER A 1 193 ? 7.491 -5.528 -17.337 1.00 94.56 193 SER A C 1
ATOM 1490 O O . SER A 1 193 ? 6.458 -5.107 -16.806 1.00 94.56 193 SER A O 1
ATOM 1492 N N . LEU A 1 194 ? 7.721 -6.842 -17.457 1.00 95.75 194 LEU A N 1
ATOM 1493 C CA . LEU A 1 194 ? 6.786 -7.864 -16.975 1.00 95.75 194 LEU A CA 1
ATOM 1494 C C . LEU A 1 194 ? 6.608 -7.818 -15.450 1.00 95.75 194 LEU A C 1
ATOM 1496 O O . LEU A 1 194 ? 5.488 -7.926 -14.955 1.00 95.75 194 LEU A O 1
ATOM 1500 N N . LEU A 1 195 ? 7.693 -7.660 -14.687 1.00 97.75 195 LEU A N 1
ATOM 1501 C CA . LEU A 1 195 ? 7.622 -7.568 -13.226 1.00 97.75 195 LEU A CA 1
ATOM 1502 C C . LEU A 1 195 ? 6.864 -6.315 -12.764 1.00 97.75 195 LEU A C 1
ATOM 1504 O O . LEU A 1 195 ? 6.055 -6.414 -11.842 1.00 97.75 195 LEU A O 1
ATOM 1508 N N . ILE A 1 196 ? 7.082 -5.171 -13.419 1.00 97.62 196 ILE A N 1
ATOM 1509 C CA . ILE A 1 196 ? 6.357 -3.917 -13.157 1.00 97.62 196 ILE A CA 1
ATOM 1510 C C . ILE A 1 196 ? 4.866 -4.084 -13.481 1.00 97.62 196 ILE A C 1
ATOM 1512 O O . ILE A 1 196 ? 4.012 -3.747 -12.661 1.00 97.62 196 ILE A O 1
ATOM 1516 N N . SER A 1 197 ? 4.539 -4.695 -14.621 1.00 97.19 197 SER A N 1
ATOM 1517 C CA . SER A 1 197 ? 3.150 -4.984 -15.009 1.00 97.19 197 SER A CA 1
ATOM 1518 C C . SER A 1 197 ? 2.458 -5.932 -14.021 1.00 97.19 197 SER A C 1
ATOM 1520 O O . SER A 1 197 ? 1.307 -5.722 -13.642 1.00 97.19 197 SER A O 1
ATOM 1522 N N . ASN A 1 198 ? 3.173 -6.947 -13.528 1.00 97.75 198 ASN A N 1
ATOM 1523 C CA . ASN A 1 198 ? 2.663 -7.829 -12.480 1.00 97.75 198 ASN A CA 1
ATOM 1524 C C . ASN A 1 198 ? 2.435 -7.074 -11.163 1.00 97.75 198 ASN A C 1
ATOM 1526 O O . ASN A 1 198 ? 1.455 -7.348 -10.475 1.00 97.75 198 ASN A O 1
ATOM 1530 N N . MET A 1 199 ? 3.301 -6.119 -10.808 1.00 98.38 199 MET A N 1
ATOM 1531 C CA . MET A 1 199 ? 3.112 -5.284 -9.618 1.00 98.38 199 MET A CA 1
ATOM 1532 C C . MET A 1 199 ? 1.861 -4.414 -9.739 1.00 98.38 199 MET A C 1
ATOM 1534 O O . MET A 1 199 ? 1.086 -4.360 -8.785 1.00 98.38 199 MET A O 1
ATOM 1538 N N . LEU A 1 200 ? 1.621 -3.812 -10.907 1.00 98.12 200 LEU A N 1
ATOM 1539 C CA . LEU A 1 200 ? 0.384 -3.084 -11.199 1.00 98.12 200 LEU A CA 1
ATOM 1540 C C . LEU A 1 200 ? -0.850 -3.975 -10.987 1.00 98.12 200 LEU A C 1
ATOM 1542 O O . LEU A 1 200 ? -1.769 -3.592 -10.263 1.00 98.12 200 LEU A O 1
ATOM 1546 N N . PHE A 1 201 ? -0.849 -5.182 -11.559 1.00 97.50 201 PHE A N 1
ATOM 1547 C CA . PHE A 1 201 ? -1.959 -6.126 -11.418 1.00 97.50 201 PHE A CA 1
ATOM 1548 C C . PHE A 1 201 ? -2.190 -6.546 -9.959 1.00 97.50 201 PHE A C 1
ATOM 1550 O O . PHE A 1 201 ? -3.316 -6.490 -9.462 1.00 97.50 201 PHE A O 1
ATOM 1557 N N . VAL A 1 202 ? -1.124 -6.929 -9.244 1.00 97.50 202 VAL A N 1
ATOM 1558 C CA . VAL A 1 202 ? -1.216 -7.321 -7.830 1.00 97.50 202 VAL A CA 1
ATOM 1559 C C . VAL A 1 202 ? -1.706 -6.158 -6.964 1.00 97.50 202 VAL A C 1
ATOM 1561 O O . VAL A 1 202 ? -2.530 -6.393 -6.083 1.00 97.50 202 VAL A O 1
ATOM 1564 N N . ARG A 1 203 ? -1.259 -4.919 -7.219 1.00 97.69 203 ARG A N 1
ATOM 1565 C CA . ARG A 1 203 ? -1.753 -3.717 -6.527 1.00 97.69 203 ARG A CA 1
ATOM 1566 C C . ARG A 1 203 ? -3.254 -3.529 -6.744 1.00 97.69 203 ARG A C 1
ATOM 1568 O O . ARG A 1 203 ? -3.971 -3.349 -5.766 1.00 97.69 203 ARG A O 1
ATOM 1575 N N . GLY A 1 204 ? -3.725 -3.570 -7.991 1.00 96.88 204 GLY A N 1
ATOM 1576 C CA . GLY A 1 204 ? -5.141 -3.353 -8.309 1.00 96.88 204 GLY A CA 1
ATOM 1577 C C . GLY A 1 204 ? -6.059 -4.362 -7.614 1.00 96.88 204 GLY A C 1
ATOM 1578 O O . GLY A 1 204 ? -7.019 -3.981 -6.948 1.00 96.88 204 GLY A O 1
ATOM 1579 N N . ASP A 1 205 ? -5.709 -5.649 -7.679 1.00 95.62 205 ASP A N 1
ATOM 1580 C CA . ASP A 1 205 ? -6.442 -6.710 -6.979 1.00 95.62 205 ASP A CA 1
ATOM 1581 C C . ASP A 1 205 ? -6.389 -6.554 -5.446 1.00 95.62 205 ASP A C 1
ATOM 1583 O O . ASP A 1 205 ? -7.382 -6.798 -4.757 1.00 95.62 205 ASP A O 1
ATOM 1587 N N . LEU A 1 206 ? -5.247 -6.132 -4.893 1.00 96.62 206 LEU A N 1
ATOM 1588 C CA . LEU A 1 206 ? -5.098 -5.876 -3.460 1.00 96.62 206 LEU A CA 1
ATOM 1589 C C . LEU A 1 206 ? -6.006 -4.750 -2.973 1.00 96.62 206 LEU A C 1
ATOM 1591 O O . LEU A 1 206 ? -6.648 -4.917 -1.939 1.00 96.62 206 LEU A O 1
ATOM 1595 N N . ILE A 1 207 ? -6.066 -3.637 -3.705 1.00 97.94 207 ILE A N 1
ATOM 1596 C CA . ILE A 1 207 ? -6.896 -2.482 -3.350 1.00 97.94 207 ILE A CA 1
ATOM 1597 C C . ILE A 1 207 ? -8.358 -2.903 -3.243 1.00 97.94 207 ILE A C 1
ATOM 1599 O O . ILE A 1 207 ? -8.967 -2.668 -2.203 1.00 97.94 207 ILE A O 1
ATOM 1603 N N . GLY A 1 208 ? -8.889 -3.611 -4.246 1.00 97.50 208 GLY A N 1
ATOM 1604 C CA . GLY A 1 208 ? -10.274 -4.090 -4.213 1.00 97.50 208 GLY A CA 1
ATOM 1605 C C . GLY A 1 208 ? -10.564 -4.998 -3.010 1.00 97.50 208 GLY A C 1
ATOM 1606 O O . GLY A 1 208 ? -11.580 -4.840 -2.334 1.00 97.50 208 GLY A O 1
ATOM 1607 N N . HIS A 1 209 ? -9.647 -5.911 -2.674 1.00 97.75 209 HIS A N 1
ATOM 1608 C CA . HIS A 1 209 ? -9.805 -6.774 -1.499 1.00 97.75 209 HIS A CA 1
ATOM 1609 C C . HIS A 1 209 ? -9.696 -6.019 -0.165 1.00 97.75 209 HIS A C 1
ATOM 1611 O O . HIS A 1 209 ? -10.424 -6.342 0.772 1.00 97.75 209 HIS A O 1
ATOM 1617 N N . ILE A 1 210 ? -8.790 -5.042 -0.050 1.00 98.38 210 ILE A N 1
ATOM 1618 C CA . ILE A 1 210 ? -8.657 -4.197 1.147 1.00 98.38 210 ILE A CA 1
ATOM 1619 C C . ILE A 1 210 ? -9.943 -3.398 1.352 1.00 98.38 210 ILE A C 1
ATOM 1621 O O . ILE A 1 210 ? -10.503 -3.409 2.445 1.00 98.38 210 ILE A O 1
ATOM 1625 N N . GLN A 1 211 ? -10.429 -2.760 0.291 1.00 98.44 211 GLN A N 1
ATOM 1626 C CA . GLN A 1 211 ? -11.652 -1.968 0.276 1.00 98.44 211 GLN A CA 1
ATOM 1627 C C . GLN A 1 211 ? -12.874 -2.786 0.715 1.00 98.44 211 GLN A C 1
ATOM 1629 O O . GLN A 1 211 ? -13.587 -2.364 1.621 1.00 98.44 211 GLN A O 1
ATOM 1634 N N . ALA A 1 212 ? -13.049 -4.004 0.191 1.00 98.19 212 ALA A N 1
ATOM 1635 C CA . ALA A 1 212 ? -14.125 -4.901 0.620 1.00 98.19 212 ALA A CA 1
ATOM 1636 C C . ALA A 1 212 ? -14.061 -5.240 2.124 1.00 98.19 212 ALA A C 1
ATOM 1638 O O . ALA A 1 212 ? -15.079 -5.239 2.814 1.00 98.19 212 ALA A O 1
ATOM 1639 N N . VAL A 1 213 ? -12.861 -5.481 2.664 1.00 97.94 213 VAL A N 1
ATOM 1640 C CA . VAL A 1 213 ? -12.694 -5.744 4.103 1.00 97.94 213 VAL A CA 1
ATOM 1641 C C . VAL A 1 213 ? -13.020 -4.508 4.943 1.00 97.94 213 VAL A C 1
ATOM 1643 O O . VAL A 1 213 ? -13.636 -4.652 5.999 1.00 97.94 213 VAL A O 1
ATOM 1646 N N . LEU A 1 214 ? -12.627 -3.309 4.500 1.00 98.56 214 LEU A N 1
ATOM 1647 C CA . LEU A 1 214 ? -12.973 -2.064 5.194 1.00 98.56 214 LEU A CA 1
ATOM 1648 C C . LEU A 1 214 ? -14.482 -1.796 5.157 1.00 98.56 214 LEU A C 1
ATOM 1650 O O . LEU A 1 214 ? -15.024 -1.335 6.156 1.00 98.56 214 LEU A O 1
ATOM 1654 N N . ASP A 1 215 ? -15.164 -2.134 4.064 1.00 98.38 215 ASP A N 1
ATOM 1655 C CA . ASP A 1 215 ? -16.620 -2.011 3.944 1.00 98.38 215 ASP A CA 1
ATOM 1656 C C . ASP A 1 215 ? -17.354 -2.887 4.946 1.00 98.38 215 ASP A C 1
ATOM 1658 O O . ASP A 1 215 ? -18.217 -2.406 5.679 1.00 98.38 215 ASP A O 1
ATOM 1662 N N . GLU A 1 216 ? -16.972 -4.161 5.023 1.00 98.06 216 GLU A N 1
ATOM 1663 C CA . GLU A 1 216 ? -17.548 -5.083 5.995 1.00 98.06 216 GLU A CA 1
ATOM 1664 C C . GLU A 1 216 ? -17.241 -4.650 7.431 1.00 98.06 216 GLU A C 1
ATOM 1666 O O . GLU A 1 216 ? -18.111 -4.718 8.295 1.00 98.06 216 GLU A O 1
ATOM 1671 N N . ALA A 1 217 ? -16.011 -4.202 7.701 1.00 98.12 217 ALA A N 1
ATOM 1672 C CA . ALA A 1 217 ? -15.588 -3.787 9.034 1.00 98.12 217 ALA A CA 1
ATOM 1673 C C . ALA A 1 217 ? -16.302 -2.507 9.500 1.00 98.12 217 ALA A C 1
ATOM 1675 O O . ALA A 1 217 ? -16.725 -2.438 10.651 1.00 98.12 217 ALA A O 1
ATOM 1676 N N . ALA A 1 218 ? -16.469 -1.523 8.612 1.00 97.56 218 ALA A N 1
ATOM 1677 C CA . ALA A 1 218 ? -17.153 -0.263 8.900 1.00 97.56 218 ALA A CA 1
ATOM 1678 C C . ALA A 1 218 ? -18.679 -0.416 9.048 1.00 97.56 218 ALA A C 1
ATOM 1680 O O . ALA A 1 218 ? -19.331 0.489 9.556 1.00 97.56 218 ALA A O 1
ATOM 1681 N N . GLY A 1 219 ? -19.255 -1.548 8.628 1.00 96.31 219 GLY A N 1
ATOM 1682 C CA . GLY A 1 219 ? -20.673 -1.861 8.836 1.00 96.31 219 GLY A CA 1
ATOM 1683 C C . GLY A 1 219 ? -21.024 -2.313 10.261 1.00 96.31 219 GLY A C 1
ATOM 1684 O O . GLY A 1 219 ? -22.202 -2.511 10.560 1.00 96.31 219 GLY A O 1
ATOM 1685 N N . PHE A 1 220 ? -20.033 -2.504 11.135 1.00 97.38 220 PHE A N 1
ATOM 1686 C CA . PHE A 1 220 ? -20.228 -2.902 12.530 1.00 97.38 220 PHE A CA 1
ATOM 1687 C C . PHE A 1 220 ? -20.129 -1.709 13.486 1.00 97.38 220 PHE A C 1
ATOM 1689 O O . PHE A 1 220 ? -19.380 -0.771 13.243 1.00 97.38 220 PHE A O 1
ATOM 1696 N N . ASP A 1 221 ? -20.841 -1.787 14.613 1.00 94.75 221 ASP A N 1
ATOM 1697 C CA . ASP A 1 221 ? -20.753 -0.806 15.700 1.00 94.75 221 ASP A CA 1
ATOM 1698 C C . ASP A 1 221 ? -19.584 -1.120 16.655 1.00 94.75 221 ASP A C 1
ATOM 1700 O O . ASP A 1 221 ? -19.090 -2.249 16.713 1.00 94.75 221 ASP A O 1
ATOM 1704 N N . LYS A 1 222 ? -19.176 -0.152 17.483 1.00 93.44 222 LYS A N 1
ATOM 1705 C CA . LYS A 1 222 ? -18.126 -0.338 18.499 1.00 93.44 222 LYS A CA 1
ATOM 1706 C C . LYS A 1 222 ? -18.383 -1.500 19.465 1.00 93.44 222 LYS A C 1
ATOM 1708 O O . LYS A 1 222 ? -17.432 -2.130 19.922 1.00 93.44 222 LYS A O 1
ATOM 1713 N N . LYS A 1 223 ? -19.646 -1.844 19.750 1.00 95.62 223 LYS A N 1
ATOM 1714 C CA . LYS A 1 223 ? -19.999 -3.026 20.564 1.00 95.62 223 LYS A CA 1
ATOM 1715 C C . LYS A 1 223 ? -19.609 -4.355 19.904 1.00 95.62 223 LYS A C 1
ATOM 1717 O O . LYS A 1 223 ? -19.435 -5.360 20.585 1.00 95.62 223 LYS A O 1
ATOM 1722 N N . ASP A 1 224 ? -19.444 -4.360 18.584 1.00 97.06 224 ASP A N 1
ATOM 1723 C CA . ASP A 1 224 ? -19.075 -5.508 17.762 1.00 97.06 224 ASP A CA 1
ATOM 1724 C C . ASP A 1 224 ? -17.555 -5.559 17.491 1.00 97.06 224 ASP A C 1
ATOM 1726 O O . ASP A 1 224 ? -17.110 -6.145 16.501 1.00 97.06 224 ASP A O 1
ATOM 1730 N N . ILE A 1 225 ? -16.727 -4.995 18.381 1.00 97.44 225 ILE A N 1
ATOM 1731 C CA . ILE A 1 225 ? -15.267 -4.866 18.207 1.00 97.44 225 ILE A CA 1
ATOM 1732 C C . ILE A 1 225 ? -14.563 -6.179 17.834 1.00 97.44 225 ILE A C 1
ATOM 1734 O O . ILE A 1 225 ? -13.636 -6.200 17.022 1.00 97.44 225 ILE A O 1
ATOM 1738 N N . VAL A 1 226 ? -15.040 -7.307 18.367 1.00 97.62 226 VAL A N 1
ATOM 1739 C CA . VAL A 1 226 ? -14.516 -8.642 18.050 1.00 97.62 226 VAL A CA 1
ATOM 1740 C C . VAL A 1 226 ? -14.734 -8.986 16.571 1.00 97.62 226 VAL A C 1
ATOM 1742 O O . VAL A 1 226 ? -13.840 -9.549 15.935 1.00 97.62 226 VAL A O 1
ATOM 1745 N N . LYS A 1 227 ? -15.885 -8.612 15.996 1.00 98.12 227 LYS A N 1
ATOM 1746 C CA . LYS A 1 227 ? -16.200 -8.817 14.573 1.00 98.12 227 LYS A CA 1
ATOM 1747 C C . LYS A 1 227 ? -15.344 -7.916 13.690 1.00 98.12 227 LYS A C 1
ATOM 1749 O O . LYS A 1 227 ? -14.751 -8.425 12.739 1.00 98.12 227 LYS A O 1
ATOM 1754 N N . ILE A 1 228 ? -15.206 -6.634 14.050 1.00 98.25 228 ILE A N 1
ATOM 1755 C CA . ILE A 1 228 ? -14.328 -5.673 13.355 1.00 98.25 228 ILE A CA 1
ATOM 1756 C C . ILE A 1 228 ? -12.917 -6.258 13.253 1.00 98.25 228 ILE A C 1
ATOM 1758 O O . ILE A 1 228 ? -12.382 -6.449 12.162 1.00 98.25 228 ILE A O 1
ATOM 1762 N N . LYS A 1 229 ? -12.338 -6.666 14.384 1.00 97.62 229 LYS A N 1
ATOM 1763 C CA . LYS A 1 229 ? -10.993 -7.254 14.426 1.00 97.62 229 LYS A CA 1
ATOM 1764 C C . LYS A 1 229 ? -10.887 -8.564 13.659 1.00 97.62 229 LYS A C 1
ATOM 1766 O O . LYS A 1 229 ? -9.871 -8.809 13.010 1.00 97.62 229 LYS A O 1
ATOM 1771 N N . GLY A 1 230 ? -11.926 -9.395 13.707 1.00 96.19 230 GLY A N 1
ATOM 1772 C CA . GLY A 1 230 ? -12.024 -10.608 12.900 1.00 96.19 230 GLY A CA 1
ATOM 1773 C C . GLY A 1 230 ? -11.860 -10.325 11.405 1.00 96.19 230 GLY A C 1
ATOM 1774 O O . GLY A 1 230 ? -11.100 -11.027 10.740 1.00 96.19 230 GLY A O 1
ATOM 1775 N N . LYS A 1 231 ? -12.492 -9.261 10.891 1.00 96.19 231 LYS A N 1
ATOM 1776 C CA . LYS A 1 231 ? -12.336 -8.821 9.495 1.00 96.19 231 LYS A CA 1
ATOM 1777 C C . LYS A 1 231 ? -10.935 -8.280 9.223 1.00 96.19 231 LYS A C 1
ATOM 1779 O O . LYS A 1 231 ? -10.292 -8.713 8.268 1.00 96.19 231 LYS A O 1
ATOM 1784 N N . LEU A 1 232 ? -10.410 -7.419 10.097 1.00 96.94 232 LEU A N 1
ATOM 1785 C CA . LEU A 1 232 ? -9.086 -6.810 9.912 1.00 96.94 232 LEU A CA 1
ATOM 1786 C C . LEU A 1 232 ? -7.941 -7.829 9.877 1.00 96.94 232 LEU A C 1
ATOM 1788 O O . LEU A 1 232 ? -6.961 -7.613 9.164 1.00 96.94 232 LEU A O 1
ATOM 1792 N N . LYS A 1 233 ? -8.074 -8.975 10.559 1.00 95.12 233 LYS A N 1
ATOM 1793 C CA . LYS A 1 233 ? -7.095 -10.075 10.486 1.00 95.12 233 LYS A CA 1
ATOM 1794 C C . LYS A 1 233 ? -6.858 -10.580 9.059 1.00 95.12 233 LYS A C 1
ATOM 1796 O O . LYS A 1 233 ? -5.773 -11.081 8.783 1.00 95.12 233 LYS A O 1
ATOM 1801 N N . LEU A 1 234 ? -7.807 -10.422 8.134 1.00 93.00 234 LEU A N 1
ATOM 1802 C CA . LEU A 1 234 ? -7.600 -10.774 6.724 1.00 93.00 234 LEU A CA 1
ATOM 1803 C C . LEU A 1 234 ? -6.501 -9.920 6.072 1.00 93.00 234 LEU A C 1
ATOM 1805 O O . LEU A 1 234 ? -5.752 -10.435 5.235 1.00 93.00 234 LEU A O 1
ATOM 1809 N N . ILE A 1 235 ? -6.390 -8.654 6.494 1.00 95.00 235 ILE A N 1
ATOM 1810 C CA . ILE A 1 235 ? -5.363 -7.690 6.081 1.00 95.00 235 ILE A CA 1
ATOM 1811 C C . ILE A 1 235 ? -4.089 -7.864 6.913 1.00 95.00 235 ILE A C 1
ATOM 1813 O O . ILE A 1 235 ? -2.997 -7.871 6.351 1.00 95.00 235 ILE A O 1
ATOM 1817 N N . THR A 1 236 ? -4.209 -8.003 8.235 1.00 93.94 236 THR A N 1
ATOM 1818 C CA . THR A 1 236 ? -3.077 -7.823 9.160 1.00 93.94 236 THR A CA 1
ATOM 1819 C C . THR A 1 236 ? -2.401 -9.112 9.617 1.00 93.94 236 THR A C 1
ATOM 1821 O O . THR A 1 236 ? -1.225 -9.081 9.976 1.00 93.94 236 THR A O 1
ATOM 1824 N N . ALA A 1 237 ? -3.093 -10.256 9.614 1.00 91.31 237 ALA A N 1
ATOM 1825 C CA . ALA A 1 237 ? -2.537 -11.487 10.166 1.00 91.31 237 ALA A CA 1
ATOM 1826 C C . ALA A 1 237 ? -1.478 -12.099 9.242 1.00 91.31 237 ALA A C 1
ATOM 1828 O O . ALA A 1 237 ? -1.686 -12.277 8.038 1.00 91.31 237 ALA A O 1
ATOM 1829 N N . LYS A 1 238 ? -0.359 -12.531 9.829 1.00 82.75 238 LYS A N 1
ATOM 1830 C CA . LYS A 1 238 ? 0.654 -13.322 9.125 1.00 82.75 238 LYS A CA 1
ATOM 1831 C C . LYS A 1 238 ? 0.021 -14.625 8.626 1.00 82.75 238 LYS A C 1
ATOM 1833 O O . LYS A 1 238 ? -0.544 -15.378 9.409 1.00 82.75 238 LYS A O 1
ATOM 1838 N N . GLY A 1 239 ? 0.108 -14.887 7.322 1.00 76.69 239 GLY A N 1
ATOM 1839 C CA . GLY A 1 239 ? -0.579 -16.017 6.689 1.00 76.69 239 GLY A CA 1
ATOM 1840 C C . GLY A 1 239 ? -1.967 -15.682 6.126 1.00 76.69 239 GLY A C 1
ATOM 1841 O O . GLY A 1 239 ? -2.484 -16.467 5.333 1.00 76.69 239 GLY A O 1
ATOM 1842 N N . GLY A 1 240 ? -2.532 -14.512 6.445 1.00 80.56 240 GLY A N 1
ATOM 1843 C CA . GLY A 1 240 ? -3.760 -14.000 5.835 1.00 80.56 240 GLY A CA 1
ATOM 1844 C C . GLY A 1 240 ? -3.604 -13.773 4.329 1.00 80.56 240 GLY A C 1
ATOM 1845 O O . GLY A 1 240 ? -2.509 -13.486 3.834 1.00 80.56 240 GLY A O 1
ATOM 1846 N N . ARG A 1 241 ? -4.701 -13.916 3.573 1.00 84.75 241 ARG A N 1
ATOM 1847 C CA . ARG A 1 241 ? -4.678 -13.852 2.100 1.00 84.75 241 ARG A CA 1
ATOM 1848 C C . ARG A 1 241 ? -4.139 -12.511 1.590 1.00 84.75 241 ARG A C 1
ATOM 1850 O O . ARG A 1 241 ? -3.287 -12.518 0.703 1.00 84.75 241 ARG A O 1
ATOM 1857 N N . ILE A 1 242 ? -4.591 -11.393 2.165 1.00 92.31 242 ILE A N 1
ATOM 1858 C CA . ILE A 1 242 ? -4.173 -10.040 1.762 1.00 92.31 242 ILE A CA 1
ATOM 1859 C C . ILE A 1 242 ? -2.747 -9.769 2.254 1.00 92.31 242 ILE A C 1
ATOM 1861 O O . ILE A 1 242 ? -1.884 -9.434 1.444 1.00 92.31 242 ILE A O 1
ATOM 1865 N N . HIS A 1 243 ? -2.452 -10.033 3.534 1.00 93.25 243 HIS A N 1
ATOM 1866 C CA . HIS A 1 243 ? -1.094 -9.891 4.076 1.00 93.25 243 HIS A CA 1
ATOM 1867 C C . HIS A 1 243 ? -0.048 -10.639 3.231 1.00 93.25 243 HIS A C 1
ATOM 1869 O O . HIS A 1 243 ? 1.017 -10.109 2.921 1.00 93.25 243 HIS A O 1
ATOM 1875 N N . ASN A 1 244 ? -0.340 -11.876 2.813 1.00 91.88 244 ASN A N 1
ATOM 1876 C CA . ASN A 1 244 ? 0.570 -12.669 1.987 1.00 91.88 244 ASN A CA 1
ATOM 1877 C C . ASN A 1 244 ? 0.777 -12.073 0.589 1.00 91.88 244 ASN A C 1
ATOM 1879 O O . ASN A 1 244 ? 1.893 -12.134 0.074 1.00 91.88 244 ASN A O 1
ATOM 1883 N N . LYS A 1 245 ? -0.259 -11.486 -0.019 1.00 95.25 245 LYS A N 1
ATOM 1884 C CA . LYS A 1 245 ? -0.132 -10.765 -1.294 1.00 95.25 245 LYS A CA 1
ATOM 1885 C C . LYS A 1 245 ? 0.686 -9.472 -1.163 1.00 95.25 245 LYS A C 1
ATOM 1887 O O . LYS A 1 245 ? 1.240 -9.017 -2.157 1.00 95.25 245 LYS A O 1
ATOM 1892 N N . ILE A 1 246 ? 0.849 -8.924 0.039 1.00 96.81 246 ILE A N 1
ATOM 1893 C CA . ILE A 1 246 ? 1.726 -7.770 0.288 1.00 96.81 246 ILE A CA 1
ATOM 1894 C C . ILE A 1 246 ? 3.149 -8.238 0.625 1.00 96.81 246 ILE A C 1
ATOM 1896 O O . ILE A 1 246 ? 4.087 -7.965 -0.119 1.00 96.81 246 ILE A O 1
ATOM 1900 N N . ALA A 1 247 ? 3.317 -8.989 1.715 1.00 94.88 247 ALA A N 1
ATOM 1901 C CA . ALA A 1 247 ? 4.601 -9.136 2.406 1.00 94.88 247 ALA A CA 1
ATOM 1902 C C . ALA A 1 247 ? 5.346 -10.462 2.155 1.00 94.88 247 ALA A C 1
ATOM 1904 O O . ALA A 1 247 ? 6.475 -10.635 2.621 1.00 94.88 247 ALA A O 1
ATOM 1905 N N . LYS A 1 248 ? 4.747 -11.439 1.455 1.00 94.00 248 LYS A N 1
ATOM 1906 C CA . LYS A 1 248 ? 5.432 -12.715 1.173 1.00 94.00 248 LYS A CA 1
ATOM 1907 C C . LYS A 1 248 ? 6.673 -12.457 0.314 1.00 94.00 248 LYS A C 1
ATOM 1909 O O . LYS A 1 248 ? 6.593 -11.716 -0.652 1.00 94.00 248 LYS A O 1
ATOM 1914 N N . LYS A 1 249 ? 7.810 -13.088 0.609 1.00 91.88 249 LYS A N 1
ATOM 1915 C CA . LYS A 1 249 ? 9.073 -12.838 -0.122 1.00 91.88 249 LYS A CA 1
ATOM 1916 C C . LYS A 1 249 ? 9.350 -13.799 -1.283 1.00 91.88 249 LYS A C 1
ATOM 1918 O O . LYS A 1 249 ? 10.346 -13.654 -1.978 1.00 91.88 249 LYS A O 1
ATOM 1923 N N . SER A 1 250 ? 8.488 -14.790 -1.512 1.00 86.69 250 SER A N 1
ATOM 1924 C CA . SER A 1 250 ? 8.723 -15.845 -2.504 1.00 86.69 250 SER A CA 1
ATOM 1925 C C . SER A 1 250 ? 7.698 -15.867 -3.638 1.00 86.69 250 SER A C 1
ATOM 1927 O O . SER A 1 250 ? 6.510 -15.610 -3.438 1.00 86.69 250 SER A O 1
ATOM 1929 N N . GLY A 1 251 ? 8.171 -16.253 -4.828 1.00 82.06 251 GLY A N 1
ATOM 1930 C CA . GLY A 1 251 ? 7.338 -16.654 -5.963 1.00 82.06 251 GLY A CA 1
ATOM 1931 C C . GLY A 1 251 ? 6.864 -15.543 -6.901 1.00 82.06 251 GLY A C 1
ATOM 1932 O O . GLY A 1 251 ? 6.102 -15.867 -7.802 1.00 82.06 251 GLY A O 1
ATOM 1933 N N . ASN A 1 252 ? 7.284 -14.283 -6.724 1.00 84.88 252 ASN A N 1
ATOM 1934 C CA . ASN A 1 252 ? 6.890 -13.130 -7.560 1.00 84.88 252 ASN A CA 1
ATOM 1935 C C . ASN A 1 252 ? 5.367 -12.955 -7.684 1.00 84.88 252 ASN A C 1
ATOM 1937 O O . ASN A 1 252 ? 4.847 -12.591 -8.734 1.00 84.88 252 ASN A O 1
ATOM 1941 N N . LYS A 1 253 ? 4.649 -13.260 -6.600 1.00 90.62 253 LYS A N 1
ATOM 1942 C CA . LYS A 1 253 ? 3.176 -13.222 -6.514 1.00 90.62 253 LYS A CA 1
ATOM 1943 C C . LYS A 1 253 ? 2.663 -12.187 -5.513 1.00 90.62 253 LYS A C 1
ATOM 1945 O O . LYS A 1 253 ? 1.464 -12.114 -5.265 1.00 90.62 253 LYS A O 1
ATOM 1950 N N . SER A 1 254 ? 3.570 -11.442 -4.897 1.00 96.88 254 SER A N 1
ATOM 1951 C CA . SER A 1 254 ? 3.285 -10.435 -3.880 1.00 96.88 254 SER A CA 1
ATOM 1952 C C . SER A 1 254 ? 4.038 -9.151 -4.193 1.00 96.88 254 SER A C 1
ATOM 1954 O O . SER A 1 254 ? 5.066 -9.198 -4.872 1.00 96.88 254 SER A O 1
ATOM 1956 N N . LEU A 1 255 ? 3.583 -8.030 -3.636 1.00 98.25 255 LEU A N 1
ATOM 1957 C CA . LEU A 1 255 ? 4.264 -6.746 -3.805 1.00 98.25 255 LEU A CA 1
ATOM 1958 C C . LEU A 1 255 ? 5.731 -6.816 -3.361 1.00 98.25 255 LEU A C 1
ATOM 1960 O O . LEU A 1 255 ? 6.604 -6.386 -4.106 1.00 98.25 255 LEU A O 1
ATOM 1964 N N . GLN A 1 256 ? 6.024 -7.436 -2.212 1.00 98.25 256 GLN A N 1
ATOM 1965 C CA . GLN A 1 256 ? 7.396 -7.548 -1.708 1.00 98.25 256 GLN A CA 1
ATOM 1966 C C . GLN A 1 256 ? 8.286 -8.385 -2.633 1.00 98.25 256 GLN A C 1
ATOM 1968 O O . GLN A 1 256 ? 9.369 -7.946 -2.997 1.00 98.25 256 GLN A O 1
ATOM 1973 N N . SER A 1 257 ? 7.841 -9.576 -3.048 1.00 97.88 257 SER A N 1
ATOM 1974 C CA . SER A 1 257 ? 8.666 -10.440 -3.910 1.00 97.88 257 SER A CA 1
ATOM 1975 C C . SER A 1 257 ? 8.892 -9.849 -5.306 1.00 97.88 257 SER A C 1
ATOM 1977 O O . SER A 1 257 ? 9.950 -10.065 -5.904 1.00 97.88 257 SER A O 1
ATOM 1979 N N . LEU A 1 258 ? 7.923 -9.079 -5.812 1.00 98.50 258 LEU A N 1
ATOM 1980 C CA . LEU A 1 258 ? 8.062 -8.308 -7.045 1.00 98.50 258 LEU A CA 1
ATOM 1981 C C . LEU A 1 258 ? 9.044 -7.148 -6.860 1.00 98.50 258 LEU A C 1
ATOM 1983 O O . LEU A 1 258 ? 9.981 -7.052 -7.647 1.00 98.50 258 LEU A O 1
ATOM 1987 N N . CYS A 1 259 ? 8.902 -6.351 -5.796 1.00 98.19 259 CYS A N 1
ATOM 1988 C CA . CYS A 1 259 ? 9.837 -5.280 -5.431 1.00 98.19 259 CYS A CA 1
ATOM 1989 C C . CYS A 1 259 ? 11.280 -5.804 -5.346 1.00 98.19 259 CYS A C 1
ATOM 1991 O O . CYS A 1 259 ? 12.175 -5.278 -6.003 1.00 98.19 259 CYS A O 1
ATOM 1993 N N . ASP A 1 260 ? 11.503 -6.900 -4.615 1.00 97.69 260 ASP A N 1
ATOM 1994 C CA . ASP A 1 260 ? 12.823 -7.520 -4.454 1.00 97.69 260 ASP A CA 1
ATOM 1995 C C . ASP A 1 260 ? 13.398 -8.017 -5.793 1.00 97.69 260 ASP A C 1
ATOM 1997 O O . ASP A 1 260 ? 14.609 -8.022 -6.008 1.00 97.69 260 ASP A O 1
ATOM 2001 N N . SER A 1 261 ? 12.551 -8.502 -6.703 1.00 97.44 261 SER A N 1
ATOM 2002 C CA . SER A 1 261 ? 12.987 -8.974 -8.024 1.00 97.44 261 SER A CA 1
ATOM 2003 C C . SER A 1 261 ? 13.295 -7.831 -8.985 1.00 97.44 261 SER A C 1
ATOM 2005 O O . SER A 1 261 ? 14.237 -7.944 -9.765 1.00 97.44 261 SER A O 1
ATOM 2007 N N . ILE A 1 262 ? 12.524 -6.746 -8.919 1.00 96.81 262 ILE A N 1
ATOM 2008 C CA . ILE A 1 262 ? 12.738 -5.525 -9.699 1.00 96.81 262 ILE A CA 1
ATOM 2009 C C . ILE A 1 262 ? 14.048 -4.867 -9.273 1.00 96.81 262 ILE A 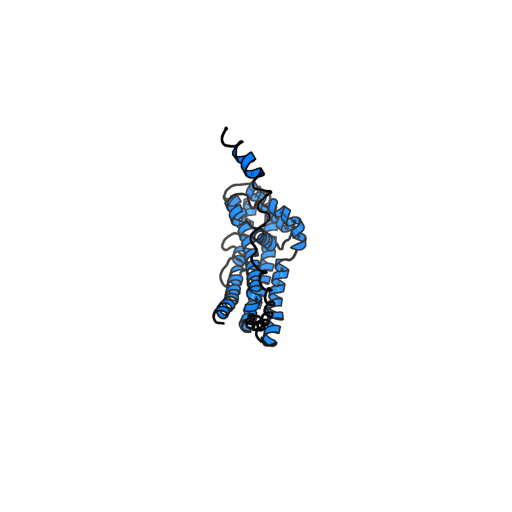C 1
ATOM 2011 O O . ILE A 1 262 ? 14.921 -4.661 -10.115 1.00 96.81 262 ILE A O 1
ATOM 2015 N N . ASN A 1 263 ? 14.239 -4.647 -7.969 1.00 95.50 263 ASN A N 1
ATOM 2016 C CA . ASN A 1 263 ? 15.462 -4.045 -7.439 1.00 95.50 263 ASN A CA 1
ATOM 2017 C C . ASN A 1 263 ? 16.702 -4.863 -7.805 1.00 95.50 263 ASN A C 1
ATOM 2019 O O . ASN A 1 263 ? 17.692 -4.289 -8.233 1.00 95.50 263 ASN A O 1
ATOM 2023 N N . ARG A 1 264 ? 16.625 -6.200 -7.786 1.00 94.56 264 ARG A N 1
ATOM 2024 C CA . ARG A 1 264 ? 17.727 -7.057 -8.254 1.00 94.56 264 ARG A CA 1
ATOM 2025 C C . ARG A 1 264 ? 18.095 -6.862 -9.726 1.00 94.56 264 ARG A C 1
ATOM 2027 O O . ARG A 1 264 ? 19.236 -7.127 -10.085 1.00 94.56 264 ARG A O 1
ATOM 2034 N N . ILE A 1 265 ? 17.161 -6.465 -10.595 1.00 93.19 265 ILE A N 1
ATOM 2035 C CA . ILE A 1 265 ? 17.478 -6.133 -11.995 1.00 93.19 265 ILE A CA 1
ATOM 2036 C C . ILE A 1 265 ? 18.100 -4.739 -12.075 1.00 93.19 265 ILE A C 1
ATOM 2038 O O . ILE A 1 265 ? 19.111 -4.580 -12.750 1.00 93.19 265 ILE A O 1
ATOM 2042 N N . ILE A 1 266 ? 17.538 -3.762 -11.360 1.00 91.19 266 ILE A N 1
ATOM 2043 C CA . ILE A 1 266 ? 18.051 -2.384 -11.316 1.00 91.19 266 ILE A CA 1
ATOM 2044 C C . ILE A 1 266 ? 19.475 -2.353 -10.738 1.00 91.19 266 ILE A C 1
ATOM 2046 O O . ILE A 1 266 ? 20.364 -1.724 -11.291 1.00 91.19 266 ILE A O 1
ATOM 2050 N N . GLU A 1 267 ? 19.759 -3.108 -9.681 1.00 88.00 267 GLU A N 1
ATOM 2051 C CA . GLU A 1 267 ? 21.093 -3.177 -9.073 1.00 88.00 267 GLU A CA 1
ATOM 2052 C C . GLU A 1 267 ? 22.164 -3.713 -10.030 1.00 88.00 267 GLU A C 1
ATOM 2054 O O . GLU A 1 267 ? 23.326 -3.314 -9.926 1.00 88.00 267 GLU A O 1
ATOM 2059 N N . LYS A 1 268 ? 21.799 -4.551 -11.016 1.00 81.19 268 LYS A N 1
ATOM 2060 C CA . LYS A 1 268 ? 22.752 -4.960 -12.057 1.00 81.19 268 LYS A CA 1
ATOM 2061 C C . LYS A 1 268 ? 23.300 -3.746 -12.800 1.00 81.19 268 LYS A C 1
ATOM 2063 O O . LYS A 1 268 ? 24.480 -3.746 -13.124 1.00 81.19 268 LYS A O 1
ATOM 2068 N N . THR A 1 269 ? 22.496 -2.710 -13.048 1.00 71.50 269 THR A N 1
ATOM 2069 C CA . THR A 1 269 ? 22.944 -1.531 -13.807 1.00 71.50 269 THR A CA 1
ATOM 2070 C C . THR A 1 269 ? 23.920 -0.660 -13.016 1.00 71.50 269 THR A C 1
ATOM 2072 O O . THR A 1 269 ? 24.762 -0.000 -13.616 1.00 71.50 269 THR A O 1
ATOM 2075 N N . LEU A 1 270 ? 23.868 -0.704 -11.678 1.00 64.81 270 LEU A N 1
ATOM 2076 C CA . LEU A 1 270 ? 24.773 0.033 -10.781 1.00 64.81 270 LEU A CA 1
ATOM 2077 C C . LEU A 1 270 ? 26.179 -0.579 -10.692 1.00 64.81 270 LEU A C 1
ATOM 2079 O O . LEU A 1 270 ? 27.141 0.107 -10.349 1.00 64.81 270 LEU A O 1
ATOM 2083 N N . ILE A 1 271 ? 26.315 -1.877 -10.976 1.00 57.59 271 ILE A N 1
ATOM 2084 C CA . ILE A 1 271 ? 27.616 -2.559 -10.967 1.00 57.59 271 ILE A CA 1
ATOM 2085 C C . ILE A 1 271 ? 28.416 -2.176 -12.217 1.00 57.59 271 ILE A C 1
ATOM 2087 O O . ILE A 1 271 ? 29.615 -1.932 -12.120 1.00 57.59 271 ILE A O 1
ATOM 2091 N N . TRP A 1 272 ? 27.759 -2.046 -13.372 1.00 47.94 272 TRP A N 1
ATOM 2092 C CA . TRP A 1 272 ? 28.416 -1.687 -14.634 1.00 47.94 272 TRP A CA 1
ATOM 2093 C C . TRP A 1 272 ? 28.946 -0.248 -14.653 1.00 47.94 272 TRP A C 1
ATOM 2095 O O . TRP A 1 272 ? 29.996 -0.004 -15.238 1.00 47.94 272 TRP A O 1
ATOM 2105 N N . SER A 1 273 ? 28.303 0.688 -13.946 1.00 47.62 273 SER A N 1
ATOM 2106 C CA . SER A 1 273 ? 28.780 2.075 -13.834 1.00 47.62 273 SER A CA 1
ATOM 2107 C C . SER A 1 273 ? 30.012 2.253 -12.937 1.00 47.62 273 SER A C 1
ATOM 2109 O O . SER A 1 273 ? 30.503 3.367 -12.819 1.00 47.62 273 SER A O 1
ATOM 2111 N N . ARG A 1 274 ? 30.484 1.199 -12.252 1.00 48.12 274 ARG A N 1
ATOM 2112 C CA . ARG A 1 274 ? 31.735 1.223 -11.466 1.00 48.12 274 ARG A CA 1
ATOM 2113 C C . ARG A 1 274 ? 32.957 0.732 -12.247 1.00 48.12 274 ARG A C 1
ATOM 2115 O O . ARG A 1 274 ? 34.069 0.860 -11.745 1.00 48.12 274 ARG A O 1
ATOM 2122 N N . PHE A 1 275 ? 32.751 0.135 -13.421 1.00 45.94 275 PHE A N 1
ATOM 2123 C CA . PHE A 1 275 ? 33.813 -0.406 -14.280 1.00 45.94 275 PHE A CA 1
ATOM 2124 C C . PHE A 1 275 ? 34.001 0.394 -15.582 1.00 45.94 275 PHE A C 1
ATOM 2126 O O . PHE A 1 275 ? 34.800 -0.005 -16.428 1.00 45.94 275 PHE A O 1
ATOM 2133 N N . LEU A 1 276 ? 33.269 1.501 -15.728 1.00 43.88 276 LEU A N 1
ATOM 2134 C CA . LEU A 1 276 ? 33.434 2.538 -16.749 1.00 43.88 276 LEU A CA 1
ATOM 2135 C C . LEU A 1 276 ? 33.909 3.817 -16.062 1.00 43.88 276 LEU A C 1
ATOM 2137 O O . LEU A 1 276 ? 34.733 4.519 -16.682 1.00 43.88 276 LEU A O 1
#

Organism: Borrelia hermsii (NCBI:txid140)

Radius of gyration: 37.9 Å; chains: 1; bounding box: 90×100×66 Å

pLDDT: mean 84.12, std 17.81, range [39.97, 98.75]

Foldseek 3Di:
DVPPPVVVVVVVVVVPPPPDDDDDDDDDDDPDDDDDDDDDDPDDDDPDDDDPLLPDPQDPVLVVLCVPQVCVLLVLLVCQLCACVVVLVVCLVVLVVLAPCVVDPVSCVLQPDPLLSSQLCSLLSSDPVLSVLLSLQLCLLPVVDDDVSPVLNSLLSNLSSLLSVLSVLLSCLCVVLVSLSSPDDPVLSNVLSVLSNLLSVLSVVLNVLSSVLSVQLSVDHSVVNVVNSVSSCLRRPDVRPSSCQDDPCDDSNHSNVSSVVNVVSSVVSVVVVVVD

Secondary structure (DSSP, 8-state):
--SSHHHHHHHSSGGGS-SS----PPPPPPPPPPPPPPPPPPPPPPPPPPPPGGGS---HHHHHHIIIIIHHHHHHHHHHHTTTHHHHHHHHHHHHHHS-TTSSHHHHHHH-SHHHHHHHHHTTTT-HHHHHHHHHHHHHHHHH-SHHHHHHHHHHHHHHHHHHHHHHHHHHHHHHTHHHHTT--HHHHHHHHHHHHHHHHHHHHHHHHHHHHHHHHHTS-GGGHHHHHHHHHHHHSTT-HHHHHHH--STT-SHHHHHHHHHHHHHHHHHHTT--